Protein 3QAP (pdb70)

Solvent-accessible surface area: 9828 Å² total; per-residue (Å²): 105,81,38,22,42,74,33,2,97,95,0,1,99,18,0,77,84,0,20,124,28,1,51,178,34,10,169,103,60,38,108,53,77,29,115,37,24,106,10,3,44,22,1,0,17,56,0,3,97,9,4,42,45,2,7,121,44,86,23,72,44,110,10,71,180,27,45,5,5,15,15,12,6,84,2,29,42,90,0,11,24,52,1,0,70,4,0,0,27,6,0,49,21,68,101,203,18,36,37,58,0,53,82,39,0,46,50,24,18,93,7,15,45,41,0,0,74,36,80,28,146,112,24,70,78,57,34,27,94,5,35,94,5,20,124,22,0,28,128,45,1,68,19,42,0,21,80,25,0,58,154,94,73,97,27,32,56,54,8,0,39,107,0,41,58,33,2,28,115,24,13,35,70,32,34,127,13,18,51,74,0,7,9,4,94,63,128,41,74,53,60,66,2,0,40,75,4,11,134,7,3,41,33,4,3,18,21,0,0,85,52,6,29,92,9,29,89,104,117

Structure (mmCIF, N/CA/C/O backbone):
data_3QAP
#
_entry.id   3QAP
#
_cell.length_a   86.990
_cell.length_b   128.090
_cell.length_c   50.630
_cell.angle_alpha   90.00
_cell.angle_beta   90.00
_cell.angle_gamma   90.00
#
_symmetry.space_group_name_H-M   'C 2 2 21'
#
loop_
_entity.id
_entity.type
_entity.pdbx_description
1 polymer 'Sensory rhodopsin-2'
2 non-polymer RETINAL
3 non-polymer 'octyl beta-D-glucopyranoside'
4 non-polymer EICOSANE
5 non-polymer 2,3-DI-PHYTANYL-GLYCEROL
6 water water
#
loop_
_atom_site.group_PDB
_atom_site.id
_atom_site.type_symbol
_atom_site.label_atom_id
_atom_site.label_alt_id
_atom_site.label_comp_id
_atom_site.label_asym_id
_atom_site.label_entity_id
_atom_site.label_seq_id
_atom_site.pdbx_PDB_ins_code
_atom_site.Cartn_x
_atom_site.Cartn_y
_atom_site.Cartn_z
_atom_site.occupancy
_atom_site.B_iso_or_equiv
_atom_site.auth_seq_id
_atom_site.auth_comp_id
_atom_site.auth_asym_id
_atom_site.auth_atom_id
_atom_site.pdbx_PDB_model_num
ATOM 1 N N . MET A 1 1 ? 6.326 50.655 -6.783 0.50 32.13 1 MET A N 1
ATOM 2 C CA . MET A 1 1 ? 5.438 49.726 -6.029 0.50 31.34 1 MET A CA 1
ATOM 3 C C . MET A 1 1 ? 4.811 48.691 -6.952 0.50 30.57 1 MET A C 1
ATOM 4 O O . MET A 1 1 ? 4.478 47.589 -6.514 0.50 30.09 1 MET A O 1
ATOM 6 N N . VAL A 1 2 ? 4.649 49.046 -8.228 0.50 29.12 2 VAL A N 1
ATOM 7 C CA . VAL A 1 2 ? 4.011 48.140 -9.193 0.50 27.23 2 VAL A CA 1
ATOM 8 C C . VAL A 1 2 ? 4.828 46.869 -9.429 0.50 25.40 2 VAL A C 1
ATOM 9 O O . VAL A 1 2 ? 4.279 45.766 -9.387 0.50 25.10 2 VAL A O 1
ATOM 11 N N . GLY A 1 3 ? 6.134 47.036 -9.668 1.00 42.24 3 GLY A N 1
ATOM 12 C CA . GLY A 1 3 ? 7.060 45.918 -9.846 1.00 35.57 3 GLY A CA 1
ATOM 13 C C . GLY A 1 3 ? 7.016 44.934 -8.676 1.00 30.36 3 GLY A C 1
ATOM 14 O O . GLY A 1 3 ? 6.781 43.742 -8.879 1.00 26.30 3 GLY A O 1
ATOM 15 N N . LEU A 1 4 ? 7.235 45.425 -7.452 1.00 28.36 4 LEU A N 1
ATOM 16 C CA . LEU A 1 4 ? 7.187 44.547 -6.263 1.00 25.53 4 LEU A CA 1
ATOM 17 C C . LEU A 1 4 ? 5.841 43.808 -6.129 1.00 23.81 4 LEU A C 1
ATOM 18 O O . LEU A 1 4 ? 5.816 42.599 -5.939 1.00 21.05 4 LEU A O 1
ATOM 23 N N . THR A 1 5 ? 4.727 44.541 -6.235 1.00 24.72 5 THR A N 1
ATOM 24 C CA A THR A 1 5 ? 3.370 43.955 -6.180 0.50 24.62 5 THR A CA 1
ATOM 25 C CA B THR A 1 5 ? 3.420 43.882 -6.111 0.50 24.59 5 THR A CA 1
ATOM 26 C C . THR A 1 5 ? 3.198 42.829 -7.204 1.00 22.84 5 THR A C 1
ATOM 27 O O . THR A 1 5 ? 2.667 41.757 -6.908 1.00 21.54 5 THR A O 1
ATOM 34 N N . THR A 1 6 ? 3.644 43.104 -8.426 1.00 22.91 6 THR A N 1
ATOM 35 C CA . THR A 1 6 ? 3.541 42.132 -9.516 1.00 22.34 6 THR A CA 1
ATOM 36 C C . THR A 1 6 ? 4.334 40.865 -9.182 1.00 20.09 6 THR A C 1
ATOM 37 O O . THR A 1 6 ? 3.839 39.760 -9.369 1.00 19.94 6 THR A O 1
ATOM 41 N N . LEU A 1 7 ? 5.557 41.037 -8.679 1.00 18.38 7 LEU A N 1
ATOM 42 C CA . LEU A 1 7 ? 6.392 39.902 -8.306 1.00 17.67 7 LEU A CA 1
ATOM 43 C C . LEU A 1 7 ? 5.771 39.074 -7.196 1.00 16.63 7 LEU A C 1
ATOM 44 O O . LEU A 1 7 ? 5.778 37.840 -7.270 1.00 16.11 7 LEU A O 1
ATOM 49 N N . PHE A 1 8 ? 5.256 39.745 -6.165 1.00 16.67 8 PHE A N 1
ATOM 50 C CA . PHE A 1 8 ? 4.591 39.033 -5.075 1.00 16.91 8 PHE A CA 1
ATOM 51 C C . PHE A 1 8 ? 3.355 38.250 -5.580 1.00 17.74 8 PHE A C 1
ATOM 52 O O . PHE A 1 8 ? 3.118 37.110 -5.154 1.00 17.92 8 PHE A O 1
ATOM 60 N N . TRP A 1 9 ? 2.561 38.840 -6.482 1.00 18.50 9 TRP A N 1
ATOM 61 C CA . TRP A 1 9 ? 1.428 38.096 -7.062 1.00 19.06 9 TRP A CA 1
ATOM 62 C C . TRP A 1 9 ? 1.881 36.875 -7.864 1.00 18.63 9 TRP A C 1
ATOM 63 O O . TRP A 1 9 ? 1.231 35.806 -7.820 1.00 18.72 9 TRP A O 1
ATOM 74 N N . LEU A 1 10 ? 3.004 37.015 -8.574 1.00 18.04 10 LEU A N 1
ATOM 75 C CA . LEU A 1 10 ? 3.540 35.884 -9.342 1.00 18.09 10 LEU A CA 1
ATOM 76 C C . LEU A 1 10 ? 3.934 34.778 -8.385 1.00 17.41 10 LEU A C 1
ATOM 77 O O . LEU A 1 10 ? 3.654 33.605 -8.653 1.00 17.68 10 LEU A O 1
ATOM 82 N N . GLY A 1 11 ? 4.608 35.145 -7.279 1.00 16.20 11 GLY A N 1
ATOM 83 C CA . GLY A 1 11 ? 4.942 34.167 -6.233 1.00 14.90 11 GLY A CA 1
ATOM 84 C C . GLY A 1 11 ? 3.681 33.494 -5.683 1.00 15.23 11 GLY A C 1
ATOM 85 O O . GLY A 1 11 ? 3.635 32.266 -5.520 1.00 15.59 11 GLY A O 1
ATOM 86 N N . ALA A 1 12 ? 2.647 34.288 -5.395 1.00 14.88 12 ALA A N 1
ATOM 87 C CA . ALA A 1 12 ? 1.396 33.740 -4.851 1.00 16.00 12 ALA A CA 1
ATOM 88 C C . ALA A 1 12 ? 0.772 32.727 -5.813 1.00 17.05 12 ALA A C 1
ATOM 89 O O . ALA A 1 12 ? 0.368 31.634 -5.403 1.00 17.28 12 ALA A O 1
ATOM 91 N N . ILE A 1 13 ? 0.711 33.099 -7.092 1.00 17.79 13 ILE A N 1
ATOM 92 C CA . ILE A 1 13 ? 0.106 32.240 -8.120 1.00 18.77 13 ILE A CA 1
ATOM 93 C C . ILE A 1 13 ? 0.896 30.926 -8.236 1.00 17.75 13 ILE A C 1
ATOM 94 O O . ILE A 1 13 ? 0.308 29.840 -8.276 1.00 18.20 13 ILE A O 1
ATOM 99 N N . GLY A 1 14 ? 2.230 31.035 -8.311 1.00 17.30 14 GLY A N 1
ATOM 100 C CA . GLY A 1 14 ? 3.070 29.839 -8.446 1.00 17.16 14 GLY A CA 1
ATOM 101 C C . GLY A 1 14 ? 2.901 28.925 -7.236 1.00 17.31 14 GLY A C 1
ATOM 102 O O . GLY A 1 14 ? 2.798 27.699 -7.391 1.00 17.76 14 GLY A O 1
ATOM 103 N N . MET A 1 15 ? 2.853 29.519 -6.042 1.00 16.13 15 MET A N 1
ATOM 104 C CA . MET A 1 15 ? 2.649 28.740 -4.814 1.00 16.91 15 MET A CA 1
ATOM 105 C C . MET A 1 15 ? 1.249 28.092 -4.772 1.00 18.24 15 MET A C 1
ATOM 106 O O . MET A 1 15 ? 1.099 26.940 -4.325 1.00 18.64 15 MET A O 1
ATOM 111 N N . LEU A 1 16 ? 0.236 28.829 -5.220 1.00 18.85 16 LEU A N 1
ATOM 112 C CA A LEU A 1 16 ? -1.122 28.297 -5.296 0.50 20.31 16 LEU A CA 1
ATOM 113 C CA B LEU A 1 16 ? -1.125 28.289 -5.278 0.50 20.43 16 LEU A CA 1
ATOM 114 C C . LEU A 1 16 ? -1.208 27.126 -6.275 1.00 20.84 16 LEU A C 1
ATOM 115 O O . LEU A 1 16 ? -1.821 26.087 -5.975 1.00 21.40 16 LEU A O 1
ATOM 124 N N . VAL A 1 17 ? -0.586 27.280 -7.447 1.00 20.34 17 VAL A N 1
ATOM 125 C CA . VAL A 1 17 ? -0.541 26.173 -8.406 1.00 21.52 17 VAL A CA 1
ATOM 126 C C . VAL A 1 17 ? 0.100 24.928 -7.791 1.00 21.34 17 VAL A C 1
ATOM 127 O O . VAL A 1 17 ? -0.458 23.829 -7.914 1.00 22.35 17 VAL A O 1
ATOM 131 N N . GLY A 1 18 ? 1.248 25.091 -7.116 1.00 19.45 18 GLY A N 1
ATOM 132 C CA . GLY A 1 18 ? 1.860 23.965 -6.420 1.00 19.36 18 GLY A CA 1
ATOM 133 C C . GLY A 1 18 ? 0.914 23.349 -5.392 1.00 20.45 18 GLY A C 1
ATOM 134 O O . GLY A 1 18 ? 0.731 22.131 -5.358 1.00 20.75 18 GLY A O 1
ATOM 135 N N . THR A 1 19 ? 0.325 24.193 -4.546 1.00 20.32 19 THR A N 1
ATOM 136 C CA . THR A 1 19 ? -0.552 23.733 -3.466 1.00 21.86 19 THR A CA 1
ATOM 137 C C . THR A 1 19 ? -1.708 22.863 -3.996 1.00 23.70 19 THR A C 1
ATOM 138 O O . THR A 1 19 ? -2.022 21.814 -3.427 1.00 24.76 19 THR A O 1
ATOM 142 N N . LEU A 1 20 ? -2.332 23.311 -5.076 1.00 24.37 20 LEU A N 1
ATOM 143 C CA . LEU A 1 20 ? -3.455 22.590 -5.652 1.00 26.93 20 LEU A CA 1
ATOM 144 C C . LEU A 1 20 ? -2.987 21.263 -6.255 1.00 26.92 20 LEU A C 1
ATOM 145 O O . LEU A 1 20 ? -3.657 20.247 -6.092 1.00 28.48 20 LEU A O 1
ATOM 150 N N . ALA A 1 21 ? -1.821 21.271 -6.914 1.00 25.48 21 ALA A N 1
ATOM 151 C CA . ALA A 1 21 ? -1.282 20.059 -7.534 1.00 26.59 21 ALA A CA 1
ATOM 152 C C . ALA A 1 21 ? -0.901 19.007 -6.481 1.00 26.12 21 ALA A C 1
ATOM 153 O O . ALA A 1 21 ? -1.169 17.815 -6.658 1.00 27.23 21 ALA A O 1
ATOM 155 N N . PHE A 1 22 ? -0.294 19.456 -5.385 1.00 24.20 22 PHE A N 1
ATOM 156 C CA . PHE A 1 22 ? 0.099 18.546 -4.301 1.00 24.70 22 PHE A CA 1
ATOM 157 C C . PHE A 1 22 ? -1.111 17.981 -3.549 1.00 26.64 22 PHE A C 1
ATOM 158 O O . PHE A 1 22 ? -1.127 16.794 -3.207 1.00 27.98 22 PHE A O 1
ATOM 166 N N . ALA A 1 23 ? -2.111 18.824 -3.300 1.00 27.47 23 ALA A N 1
ATOM 167 C CA . ALA A 1 23 ? -3.350 18.385 -2.661 1.00 30.90 23 ALA A CA 1
ATOM 168 C C . ALA A 1 23 ? -4.056 17.339 -3.531 1.00 33.80 23 ALA A C 1
ATOM 169 O O . ALA A 1 23 ? -4.538 16.327 -3.027 1.00 35.46 23 ALA A O 1
ATOM 171 N N . TRP A 1 24 ? -4.095 17.591 -4.837 1.00 34.52 24 TRP A N 1
ATOM 172 C CA . TRP A 1 24 ? -4.699 16.660 -5.781 1.00 37.79 24 TRP A CA 1
ATOM 173 C C . TRP A 1 24 ? -3.910 15.356 -5.866 1.00 38.48 24 TRP A C 1
ATOM 174 O O . TRP A 1 24 ? -4.491 14.272 -5.758 1.00 40.14 24 TRP A O 1
ATOM 185 N N . ALA A 1 25 ? -2.597 15.458 -6.063 1.00 36.81 25 ALA A N 1
ATOM 186 C CA . ALA A 1 25 ? -1.747 14.275 -6.148 1.00 38.63 25 ALA A CA 1
ATOM 187 C C . ALA A 1 25 ? -1.891 13.395 -4.899 1.00 39.94 25 ALA A C 1
ATOM 188 O O . ALA A 1 25 ? -1.896 12.169 -5.005 1.00 42.48 25 ALA A O 1
ATOM 190 N N . GLY A 1 26 ? -2.048 14.031 -3.739 1.00 38.91 26 GLY A N 1
ATOM 191 C CA . GLY A 1 26 ? -2.141 13.340 -2.463 1.00 41.28 26 GLY A CA 1
ATOM 192 C C . GLY A 1 26 ? -3.484 12.720 -2.118 1.00 45.08 26 GLY A C 1
ATOM 193 O O . GLY A 1 26 ? -3.572 11.931 -1.177 1.00 45.88 26 GLY A O 1
ATOM 194 N N . ARG A 1 27 ? -4.521 13.058 -2.886 1.00 47.80 27 ARG A N 1
ATOM 195 C CA . ARG A 1 27 ? -5.887 12.613 -2.599 1.00 52.41 27 ARG A CA 1
ATOM 196 C C . ARG A 1 27 ? -6.008 11.088 -2.411 1.00 55.38 27 ARG A C 1
ATOM 197 O O . ARG A 1 27 ? -6.804 10.629 -1.589 1.00 57.70 27 ARG A O 1
ATOM 205 N N . ASP A 1 28 ? -5.200 10.321 -3.150 0.60 56.37 28 ASP A N 1
ATOM 206 C CA . ASP A 1 28 ? -5.157 8.854 -3.027 0.60 59.61 28 ASP A CA 1
ATOM 207 C C . ASP A 1 28 ? -4.901 8.394 -1.587 0.60 59.47 28 ASP A C 1
ATOM 208 O O . ASP A 1 28 ? -5.428 7.369 -1.155 0.60 62.14 28 ASP A O 1
ATOM 213 N N . ALA A 1 29 ? -4.081 9.165 -0.871 0.60 56.83 29 ALA A N 1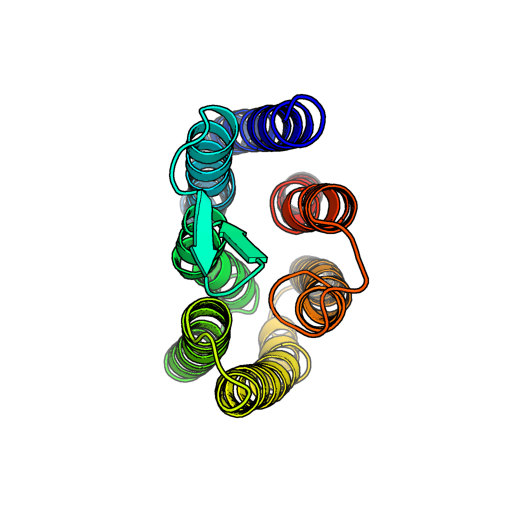
ATOM 214 C CA . ALA A 1 29 ? -3.850 9.029 0.577 0.60 56.89 29 ALA A CA 1
ATOM 215 C C . ALA A 1 29 ? -3.345 7.676 1.069 0.60 58.65 29 ALA A C 1
ATOM 216 O O . ALA A 1 29 ? -3.773 7.203 2.123 0.60 60.37 29 ALA A O 1
ATOM 218 N N . GLY A 1 30 ? -2.433 7.061 0.314 1.00 59.09 30 GLY A N 1
ATOM 219 C CA . GLY A 1 30 ? -1.731 5.856 0.772 1.00 61.10 30 GLY A CA 1
ATOM 220 C C . GLY A 1 30 ? -1.113 6.088 2.144 1.00 60.09 30 GLY A C 1
ATOM 221 O O . GLY A 1 30 ? -0.400 7.076 2.350 1.00 57.76 30 GLY A O 1
ATOM 222 N N . SER A 1 31 ? -1.391 5.176 3.077 1.00 62.19 31 SER A N 1
ATOM 223 C CA . SER A 1 31 ? -1.063 5.345 4.504 1.00 61.92 31 SER A CA 1
ATOM 224 C C . SER A 1 31 ? 0.380 5.775 4.819 1.00 59.94 31 SER A C 1
ATOM 225 O O . SER A 1 31 ? 0.601 6.632 5.689 1.00 59.22 31 SER A O 1
ATOM 228 N N . GLY A 1 32 ? 1.353 5.196 4.117 1.00 59.44 32 GLY A N 1
ATOM 229 C CA . GLY A 1 32 ? 2.758 5.574 4.303 1.00 57.15 32 GLY A CA 1
ATOM 230 C C . GLY A 1 32 ? 3.146 6.849 3.571 1.00 53.44 32 GLY A C 1
ATOM 231 O O . GLY A 1 32 ? 4.075 7.551 3.987 1.00 52.76 32 GLY A O 1
ATOM 232 N N . GLU A 1 33 ? 2.431 7.150 2.489 1.00 51.05 33 GLU A N 1
ATOM 233 C CA . GLU A 1 33 ? 2.772 8.260 1.604 1.00 47.73 33 GLU A CA 1
ATOM 234 C C . GLU A 1 33 ? 2.099 9.603 1.945 1.00 44.22 33 GLU A C 1
ATOM 235 O O . GLU A 1 33 ? 2.626 10.656 1.580 1.00 41.79 33 GLU A O 1
ATOM 241 N N . ARG A 1 34 ? 0.951 9.555 2.631 1.00 43.30 34 ARG A N 1
ATOM 242 C CA . ARG A 1 34 ? 0.109 10.742 2.878 1.00 40.80 34 ARG A CA 1
ATOM 243 C C . ARG A 1 34 ? 0.857 11.903 3.536 1.00 38.28 34 ARG A C 1
ATOM 244 O O . ARG A 1 34 ? 0.725 13.058 3.123 1.00 36.27 34 ARG A O 1
ATOM 246 N N . ARG A 1 35 ? 1.638 11.565 4.551 1.00 37.90 35 ARG A N 1
ATOM 247 C CA . ARG A 1 35 ? 2.469 12.499 5.289 1.00 36.71 35 ARG A CA 1
ATOM 248 C C . ARG A 1 35 ? 3.281 13.423 4.366 1.00 33.65 35 ARG A C 1
ATOM 249 O O . ARG A 1 35 ? 3.373 14.630 4.595 1.00 32.05 35 ARG A O 1
ATOM 257 N N . TYR A 1 36 ? 3.860 12.844 3.317 1.00 32.06 36 TYR A N 1
ATOM 258 C CA . TYR A 1 36 ? 4.683 13.605 2.391 1.00 29.39 36 TYR A CA 1
ATOM 259 C C . TYR A 1 36 ? 3.853 14.639 1.628 1.00 28.50 36 TYR A C 1
ATOM 260 O O . TYR A 1 36 ? 4.291 15.769 1.426 1.00 25.71 36 TYR A O 1
ATOM 269 N N . TYR A 1 37 ? 2.658 14.242 1.187 1.00 29.30 37 TYR A N 1
ATOM 270 C CA . TYR A 1 37 ? 1.798 15.162 0.443 1.00 29.30 37 TYR A CA 1
ATOM 271 C C . TYR A 1 37 ? 1.254 16.293 1.314 1.00 28.00 37 TYR A C 1
ATOM 272 O O . TYR A 1 37 ? 1.227 17.442 0.896 1.00 27.04 37 TYR A O 1
ATOM 281 N N . VAL A 1 38 ? 0.830 15.965 2.530 1.00 28.93 38 VAL A N 1
ATOM 282 C CA . VAL A 1 38 ? 0.345 16.974 3.474 1.00 28.33 38 VAL A CA 1
ATOM 283 C C . VAL A 1 38 ? 1.445 18.005 3.763 1.00 25.56 38 VAL A C 1
ATOM 284 O O . VAL A 1 38 ? 1.192 19.214 3.790 1.00 24.17 38 VAL A O 1
ATOM 288 N N . THR A 1 39 ? 2.662 17.511 3.976 1.00 24.14 39 THR A N 1
ATOM 289 C CA . THR A 1 39 ? 3.815 18.360 4.211 1.00 22.32 39 THR A CA 1
ATOM 290 C C . THR A 1 39 ? 4.041 19.317 3.017 1.00 21.16 39 THR A C 1
ATOM 291 O O . THR A 1 39 ? 4.252 20.511 3.213 1.00 20.28 39 THR A O 1
ATOM 295 N N . LEU A 1 40 ? 3.959 18.800 1.793 1.00 21.49 40 LEU A N 1
ATOM 296 C CA . LEU A 1 40 ? 4.120 19.648 0.588 1.00 20.85 40 LEU A CA 1
ATOM 297 C C . LEU A 1 40 ? 3.003 20.706 0.469 1.00 21.26 40 LEU A C 1
ATOM 298 O O . LEU A 1 40 ? 3.250 21.874 0.104 1.00 20.76 40 LEU A O 1
ATOM 303 N N . VAL A 1 41 ? 1.775 20.296 0.768 1.00 21.70 41 VAL A N 1
ATOM 304 C CA . VAL A 1 41 ? 0.649 21.222 0.817 1.00 21.78 41 VAL A CA 1
ATOM 305 C C . VAL A 1 41 ? 0.912 22.337 1.832 1.00 21.19 41 VAL A C 1
ATOM 306 O O . VAL A 1 41 ? 0.647 23.511 1.550 1.00 20.87 41 VAL A O 1
ATOM 310 N N . GLY A 1 42 ? 1.446 21.978 3.003 1.00 20.35 42 GLY A N 1
ATOM 311 C CA . GLY A 1 42 ? 1.762 22.972 4.027 1.00 21.22 42 GLY A CA 1
ATOM 312 C C . GLY A 1 42 ? 2.852 23.926 3.571 1.00 19.87 42 GLY A C 1
ATOM 313 O O . GLY A 1 42 ? 2.747 25.139 3.765 1.00 20.51 42 GLY A O 1
ATOM 314 N N . ILE A 1 43 ? 3.894 23.381 2.943 1.00 18.99 43 ILE A N 1
ATOM 315 C CA . ILE A 1 43 ? 5.031 24.173 2.477 1.00 17.65 43 ILE A CA 1
ATOM 316 C C . ILE A 1 43 ? 4.569 25.255 1.469 1.00 18.17 43 ILE A C 1
ATOM 317 O O . ILE A 1 43 ? 4.779 26.467 1.683 1.00 17.47 43 ILE A O 1
ATOM 322 N N . SER A 1 44 ? 3.928 24.827 0.385 1.00 18.35 44 SER A N 1
ATOM 323 C CA . SER A 1 44 ? 3.484 25.779 -0.642 1.00 19.63 44 SER A CA 1
ATOM 324 C C . SER A 1 44 ? 2.251 26.615 -0.214 1.00 19.45 44 SER A C 1
ATOM 325 O O . SER A 1 44 ? 2.104 27.767 -0.614 1.00 19.31 44 SER A O 1
ATOM 328 N N . GLY A 1 45 ? 1.384 26.039 0.613 1.00 20.20 45 GLY A N 1
ATOM 329 C CA . GLY A 1 45 ? 0.185 26.741 1.098 1.00 20.69 45 GLY A CA 1
ATOM 330 C C . GLY A 1 45 ? 0.538 27.930 1.998 1.00 19.91 45 GLY A C 1
ATOM 331 O O . GLY A 1 45 ? -0.011 29.022 1.837 1.00 20.33 45 GLY A O 1
ATOM 332 N N . ILE A 1 46 ? 1.440 27.720 2.956 1.00 18.45 46 ILE A N 1
ATOM 333 C CA . ILE A 1 46 ? 1.884 28.811 3.820 1.00 17.69 46 ILE A CA 1
ATOM 334 C C . ILE A 1 46 ? 2.570 29.893 2.999 1.00 16.83 46 ILE A C 1
ATOM 335 O O . ILE A 1 46 ? 2.297 31.082 3.178 1.00 17.37 46 ILE A O 1
ATOM 340 N N . ALA A 1 47 ? 3.465 29.477 2.110 1.00 14.52 47 ALA A N 1
ATOM 341 C CA . ALA A 1 47 ? 4.134 30.419 1.211 1.00 15.30 47 ALA A CA 1
ATOM 342 C C . ALA A 1 47 ? 3.132 31.210 0.385 1.00 16.58 47 ALA A C 1
ATOM 343 O O . ALA A 1 47 ? 3.276 32.471 0.234 1.00 19.49 47 ALA A O 1
ATOM 345 N N . ALA A 1 48 ? 2.106 30.531 -0.133 1.00 16.23 48 ALA A N 1
ATOM 346 C CA . ALA A 1 48 ? 1.060 31.242 -0.912 1.00 17.95 48 ALA A CA 1
ATOM 347 C C . ALA A 1 48 ? 0.419 32.399 -0.119 1.00 19.64 48 ALA A C 1
ATOM 348 O O . ALA A 1 48 ? 0.212 33.498 -0.663 1.00 18.52 48 ALA A O 1
ATOM 350 N N . VAL A 1 49 ? 0.069 32.104 1.145 1.00 18.35 49 VAL A N 1
ATOM 351 C CA . VAL A 1 49 ? -0.549 33.079 2.024 1.00 19.93 49 VAL A CA 1
ATOM 352 C C . VAL A 1 49 ? 0.397 34.237 2.226 1.00 18.91 49 VAL A C 1
ATOM 353 O O . VAL A 1 49 ? 0.004 35.384 2.049 1.00 19.19 49 VAL A O 1
ATOM 357 N N . ALA A 1 50 ? 1.664 33.933 2.545 1.00 17.93 50 ALA A N 1
ATOM 358 C CA . ALA A 1 50 ? 2.659 34.975 2.743 1.00 18.19 50 ALA A CA 1
ATOM 359 C C . ALA A 1 50 ? 2.800 35.898 1.533 1.00 17.98 50 ALA A C 1
ATOM 360 O O . ALA A 1 50 ? 2.876 37.121 1.700 1.00 18.54 50 ALA A O 1
ATOM 362 N N . TYR A 1 51 ? 2.899 35.309 0.338 1.00 16.56 51 TYR A N 1
ATOM 363 C CA . TYR A 1 51 ? 2.977 36.082 -0.887 1.00 16.94 51 TYR A CA 1
ATOM 364 C C . TYR A 1 51 ? 1.719 36.938 -1.149 1.00 18.29 51 TYR A C 1
ATOM 365 O O . TYR A 1 51 ? 1.837 38.083 -1.603 1.00 19.27 51 TYR A O 1
ATOM 374 N N . VAL A 1 52 ? 0.539 36.397 -0.873 1.00 18.64 52 VAL A N 1
ATOM 375 C CA . VAL A 1 52 ? -0.712 37.196 -1.007 1.00 20.83 52 VAL A CA 1
ATOM 376 C C . VAL A 1 52 ? -0.669 38.424 -0.081 1.00 21.57 52 VAL A C 1
ATOM 377 O O . VAL A 1 52 ? -0.918 39.564 -0.508 1.00 23.14 52 VAL A O 1
ATOM 381 N N . VAL A 1 53 ? -0.299 38.189 1.178 1.00 21.78 53 VAL A N 1
ATOM 382 C CA . VAL A 1 53 ? -0.195 39.252 2.188 1.00 22.76 53 VAL A CA 1
ATOM 383 C C . VAL A 1 53 ? 0.766 40.350 1.714 1.00 22.17 53 VAL A C 1
ATOM 384 O O . VAL A 1 53 ? 0.446 41.542 1.789 1.00 23.35 53 VAL A O 1
ATOM 388 N N . MET A 1 54 ? 1.927 39.945 1.192 1.00 20.10 54 MET A N 1
ATOM 389 C CA . MET A 1 54 ? 2.900 40.918 0.674 1.00 19.26 54 MET A CA 1
ATOM 390 C C . MET A 1 54 ? 2.423 41.650 -0.576 1.00 19.43 54 MET A C 1
ATOM 391 O O . MET A 1 54 ? 2.632 42.873 -0.699 1.00 20.39 54 MET A O 1
ATOM 396 N N . ALA A 1 55 ? 1.799 40.906 -1.493 1.00 17.94 55 ALA A N 1
ATOM 397 C CA . ALA A 1 55 ? 1.216 41.486 -2.697 1.00 19.01 55 ALA A CA 1
ATOM 398 C C . ALA A 1 55 ? 0.183 42.557 -2.341 1.00 20.56 55 ALA A C 1
ATOM 399 O O . ALA A 1 55 ? 0.049 43.553 -3.065 1.00 22.04 55 ALA A O 1
ATOM 401 N N . LEU A 1 56 ? -0.552 42.343 -1.251 1.00 34.28 56 LEU A N 1
ATOM 402 C CA . LEU A 1 56 ? -1.558 43.299 -0.792 1.00 35.88 56 LEU A CA 1
ATOM 403 C C . LEU A 1 56 ? -0.936 44.465 -0.027 1.00 35.68 56 LEU A C 1
ATOM 404 O O . LEU A 1 56 ? -1.643 45.348 0.462 1.00 38.03 56 LEU A O 1
ATOM 409 N N . GLY A 1 57 ? 0.392 44.457 0.078 1.00 32.46 57 GLY A N 1
ATOM 410 C CA . GLY A 1 57 ? 1.128 45.550 0.676 1.00 31.94 57 GLY A CA 1
ATOM 411 C C . GLY A 1 57 ? 1.204 45.492 2.192 1.00 31.93 57 GLY A C 1
ATOM 412 O O . GLY A 1 57 ? 1.431 46.514 2.832 1.00 33.44 57 GLY A O 1
ATOM 413 N N . VAL A 1 58 ? 1.023 44.304 2.765 1.00 31.06 58 VAL A N 1
ATOM 414 C CA . VAL A 1 58 ? 1.059 44.133 4.218 1.00 32.17 58 VAL A CA 1
ATOM 415 C C . VAL A 1 58 ? 2.427 43.623 4.642 1.00 30.49 58 VAL A C 1
ATOM 416 O O . VAL A 1 58 ? 3.007 42.750 3.979 1.00 28.91 58 VAL A O 1
ATOM 420 N N . GLY A 1 59 ? 2.938 44.160 5.745 1.00 30.70 59 GLY A N 1
ATOM 421 C CA . GLY A 1 59 ? 4.154 43.630 6.352 1.00 29.86 59 GLY A CA 1
ATOM 422 C C . GLY A 1 59 ? 5.420 44.133 5.694 1.00 28.48 59 GLY A C 1
ATOM 423 O O . GLY A 1 59 ? 6.479 43.514 5.826 1.00 27.81 59 GLY A O 1
ATOM 424 N N . TRP A 1 60 ? 5.319 45.251 4.978 1.00 28.96 60 TRP A N 1
ATOM 425 C CA . TRP A 1 60 ? 6.503 45.942 4.474 1.00 29.17 60 TRP A CA 1
ATOM 426 C C . TRP A 1 60 ? 6.988 46.841 5.624 1.00 30.47 60 TRP A C 1
ATOM 427 O O . TRP A 1 60 ? 6.438 47.915 5.845 1.00 32.75 60 TRP A O 1
ATOM 438 N N . VAL A 1 61 ? 7.989 46.395 6.375 1.00 31.04 61 VAL A N 1
ATOM 439 C CA . VAL A 1 61 ? 8.383 47.108 7.597 1.00 32.25 61 VAL A CA 1
ATOM 440 C C . VAL A 1 61 ? 9.609 47.986 7.346 1.00 32.29 61 VAL A C 1
ATOM 441 O O . VAL A 1 61 ? 10.636 47.486 6.882 1.00 31.61 61 VAL A O 1
ATOM 445 N N . PRO A 1 62 ? 9.505 49.302 7.638 1.00 33.89 62 PRO A N 1
ATOM 446 C CA . PRO A 1 62 ? 10.693 50.121 7.419 1.00 34.08 62 PRO A CA 1
ATOM 447 C C . PRO A 1 62 ? 11.683 49.900 8.556 1.00 33.88 62 PRO A C 1
ATOM 448 O O . PRO A 1 62 ? 11.303 49.965 9.724 1.00 35.44 62 PRO A O 1
ATOM 452 N N . VAL A 1 63 ? 12.927 49.595 8.207 1.00 33.24 63 VAL A N 1
ATOM 453 C CA . VAL A 1 63 ? 13.994 49.463 9.184 1.00 33.34 63 VAL A CA 1
ATOM 454 C C . VAL A 1 63 ? 15.156 50.336 8.721 1.00 34.52 63 VAL A C 1
ATOM 455 O O . VAL A 1 63 ? 15.761 50.072 7.674 1.00 34.70 63 VAL A O 1
ATOM 459 N N . ALA A 1 64 ? 15.464 51.370 9.499 1.00 35.36 64 ALA A N 1
ATOM 460 C CA . ALA A 1 64 ? 16.463 52.373 9.107 1.00 37.28 64 ALA A CA 1
ATOM 461 C C . ALA A 1 64 ? 16.106 52.880 7.708 1.00 38.07 64 ALA A C 1
ATOM 462 O O . ALA A 1 64 ? 15.009 53.395 7.518 1.00 38.63 64 ALA A O 1
ATOM 464 N N . GLU A 1 65 ? 16.985 52.689 6.726 1.00 38.96 65 GLU A N 1
ATOM 465 C CA . GLU A 1 65 ? 16.707 53.153 5.357 1.00 40.46 65 GLU A CA 1
ATOM 466 C C . GLU A 1 65 ? 16.287 52.049 4.377 1.00 39.27 65 GLU A C 1
ATOM 467 O O . GLU A 1 65 ? 16.296 52.253 3.163 1.00 40.87 65 GLU A O 1
ATOM 473 N N . ARG A 1 66 ? 15.903 50.890 4.896 1.00 36.86 66 ARG A N 1
ATOM 474 C CA . ARG A 1 66 ? 15.460 49.784 4.045 1.00 36.22 66 ARG A CA 1
ATOM 475 C C . ARG A 1 66 ? 14.046 49.302 4.409 1.00 34.88 66 ARG A C 1
ATOM 476 O O . ARG A 1 66 ? 13.454 49.759 5.397 1.00 35.04 66 ARG A O 1
ATOM 484 N N . THR A 1 67 ? 13.499 48.401 3.589 1.00 36.81 67 THR A N 1
ATOM 485 C CA . THR A 1 67 ? 12.195 47.809 3.840 1.00 34.23 67 THR A CA 1
ATOM 486 C C . THR A 1 67 ? 12.399 46.338 4.139 1.00 31.24 67 THR A C 1
ATOM 487 O O . THR A 1 67 ? 13.099 45.659 3.410 1.00 30.19 67 THR A O 1
ATOM 491 N N . VAL A 1 68 ? 11.766 45.855 5.203 1.00 30.28 68 VAL A N 1
ATOM 492 C CA . VAL A 1 68 ? 11.860 44.447 5.569 1.00 28.09 68 VAL A CA 1
ATOM 493 C C . VAL A 1 68 ? 10.553 43.802 5.259 1.00 25.93 68 VAL A C 1
ATOM 494 O O . VAL A 1 68 ? 9.510 44.287 5.691 1.00 27.91 68 VAL A O 1
ATOM 498 N N . PHE A 1 69 ? 10.593 42.685 4.546 1.00 23.53 69 PHE A N 1
ATOM 499 C CA . PHE A 1 69 ? 9.355 41.968 4.277 1.00 22.39 69 PHE A CA 1
ATOM 500 C C . PHE A 1 69 ? 9.149 40.911 5.351 1.00 21.49 69 PHE A C 1
ATOM 501 O O . PHE A 1 69 ? 9.633 39.790 5.242 1.00 20.45 69 PHE A O 1
ATOM 509 N N . ALA A 1 70 ? 8.441 41.314 6.406 1.00 22.20 70 ALA A N 1
ATOM 510 C CA . ALA A 1 70 ? 8.170 40.439 7.555 1.00 21.87 70 ALA A CA 1
ATOM 511 C C . ALA A 1 70 ? 7.536 39.080 7.150 1.00 20.44 70 ALA A C 1
ATOM 512 O O . ALA A 1 70 ? 7.977 38.045 7.643 1.00 19.90 70 ALA A O 1
ATOM 514 N N . PRO A 1 71 ? 6.538 39.074 6.225 1.00 20.00 71 PRO A N 1
ATOM 515 C CA . PRO A 1 71 ? 5.914 37.778 5.905 1.00 19.34 71 PRO A CA 1
ATOM 516 C C . PRO A 1 71 ? 6.853 36.783 5.251 1.00 18.63 71 PRO A C 1
ATOM 517 O O . PRO A 1 71 ? 6.672 35.584 5.436 1.00 19.97 71 PRO A O 1
ATOM 521 N N . ARG A 1 72 ? 7.854 37.271 4.520 1.00 18.04 72 ARG A N 1
ATOM 522 C CA . ARG A 1 72 ? 8.892 36.405 3.964 1.00 18.69 72 ARG A CA 1
ATOM 523 C C . ARG A 1 72 ? 9.580 35.595 5.082 1.00 18.19 72 ARG A C 1
ATOM 524 O O . ARG A 1 72 ? 9.689 34.375 4.988 1.00 16.98 72 ARG A O 1
ATOM 532 N N . TYR A 1 73 ? 10.027 36.277 6.134 1.00 18.83 73 TYR A N 1
ATOM 533 C CA . TYR A 1 73 ? 10.757 35.612 7.217 1.00 19.29 73 TYR A CA 1
ATOM 534 C C . TYR A 1 73 ? 9.848 34.702 8.031 1.00 20.69 73 TYR A C 1
ATOM 535 O O . TYR A 1 73 ? 10.257 33.616 8.430 1.00 21.23 73 TYR A O 1
ATOM 544 N N . ILE A 1 74 ? 8.613 35.141 8.267 1.00 17.38 74 ILE A N 1
ATOM 545 C CA . ILE A 1 74 ? 7.628 34.301 8.972 1.00 19.02 74 ILE A CA 1
ATOM 546 C C . ILE A 1 74 ? 7.332 33.025 8.167 1.00 19.46 74 ILE A C 1
ATOM 547 O O . ILE A 1 74 ? 7.296 31.901 8.734 1.00 19.79 74 ILE A O 1
ATOM 552 N N . ASP A 1 75 ? 7.124 33.206 6.855 1.00 17.92 75 ASP A N 1
ATOM 553 C CA . ASP A 1 75 ? 7.024 32.090 5.898 1.00 18.16 75 ASP A CA 1
ATOM 554 C C . ASP A 1 75 ? 8.206 31.137 6.109 1.00 16.11 75 ASP A C 1
ATOM 555 O O . ASP A 1 75 ? 7.989 29.962 6.393 1.00 16.98 75 ASP A O 1
ATOM 560 N N . TRP A 1 76 ? 9.446 31.639 6.025 1.00 14.73 76 TRP A N 1
ATOM 561 C CA . TRP A 1 76 ? 10.595 30.736 6.094 1.00 14.42 76 TRP A CA 1
ATOM 562 C C . TRP A 1 76 ? 10.654 29.996 7.431 1.00 15.12 76 TRP A C 1
ATOM 563 O O . TRP A 1 76 ? 10.935 28.790 7.471 1.00 13.76 76 TRP A O 1
ATOM 574 N N . ILE A 1 77 ? 10.357 30.709 8.515 1.00 14.65 77 ILE A N 1
ATOM 575 C CA . ILE A 1 77 ? 10.397 30.086 9.839 1.00 16.12 77 ILE A CA 1
ATOM 576 C C . ILE A 1 77 ? 9.489 28.861 9.913 1.00 16.99 77 ILE A C 1
ATOM 577 O O . ILE A 1 77 ? 9.824 2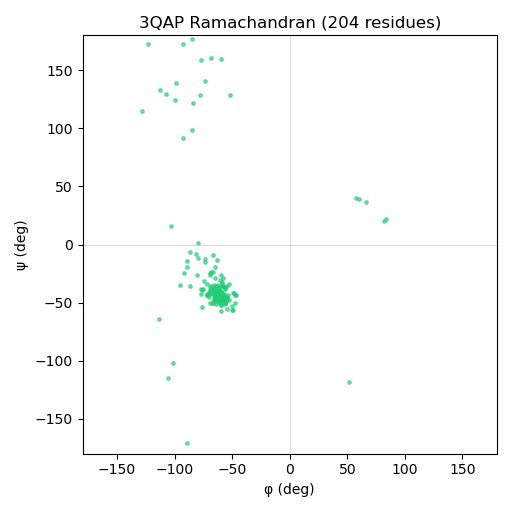7.860 10.558 1.00 17.18 77 ILE A O 1
ATOM 582 N N . LEU A 1 78 ? 8.345 28.957 9.244 1.00 17.24 78 LEU A N 1
ATOM 583 C CA . LEU A 1 78 ? 7.336 27.900 9.223 1.00 18.75 78 LEU A CA 1
ATOM 584 C C . LEU A 1 78 ? 7.548 26.835 8.144 1.00 18.14 78 LEU A C 1
ATOM 585 O O . LEU A 1 78 ? 7.225 25.657 8.350 1.00 18.62 78 LEU A O 1
ATOM 590 N N . THR A 1 79 ? 8.044 27.240 6.979 1.00 16.30 79 THR A N 1
ATOM 591 C CA . THR A 1 79 ? 8.075 26.299 5.852 1.00 16.02 79 THR A CA 1
ATOM 592 C C . THR A 1 79 ? 9.400 25.564 5.698 1.00 15.52 79 THR A C 1
ATOM 593 O O . THR A 1 79 ? 9.411 24.404 5.283 1.00 15.88 79 THR A O 1
ATOM 597 N N . THR A 1 80 ? 10.513 26.229 6.001 1.00 14.24 80 THR A N 1
ATOM 598 C CA . THR A 1 80 ? 11.801 25.536 5.928 1.00 14.52 80 THR A CA 1
ATOM 599 C C . THR A 1 80 ? 11.919 24.331 6.892 1.00 14.61 80 THR A C 1
ATOM 600 O O . THR A 1 80 ? 12.484 23.306 6.497 1.00 14.44 80 THR A O 1
ATOM 604 N N . PRO A 1 81 ? 1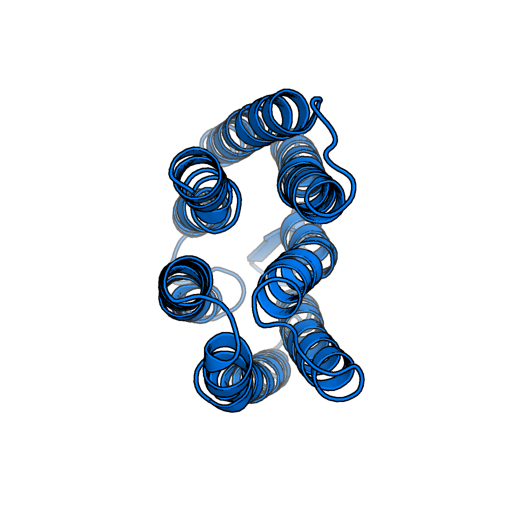1.367 24.416 8.123 1.00 15.11 81 PRO A N 1
ATOM 605 C CA . PRO A 1 81 ? 11.481 23.163 8.891 1.00 16.19 81 PRO A CA 1
ATOM 606 C C . PRO A 1 81 ? 10.609 22.042 8.316 1.00 16.05 81 PRO A C 1
ATOM 607 O O . PRO A 1 81 ? 10.900 20.871 8.547 1.00 16.86 81 PRO A O 1
ATOM 611 N N . LEU A 1 82 ? 9.542 22.400 7.597 1.00 15.60 82 LEU A N 1
ATOM 612 C CA . LEU A 1 82 ? 8.743 21.401 6.892 1.00 16.75 82 LEU A CA 1
ATOM 613 C C . LEU A 1 82 ? 9.498 20.719 5.740 1.00 16.39 82 LEU A C 1
ATOM 614 O O . LEU A 1 82 ? 9.305 19.516 5.486 1.00 17.00 82 LEU A O 1
ATOM 619 N N . ILE A 1 83 ? 10.325 21.488 5.032 1.00 15.63 83 ILE A N 1
ATOM 620 C CA . ILE A 1 83 ? 11.207 20.929 4.007 1.00 15.26 83 ILE A CA 1
ATOM 621 C C . ILE A 1 83 ? 12.233 20.004 4.648 1.00 16.22 83 ILE A C 1
ATOM 622 O O . ILE A 1 83 ? 12.484 18.910 4.154 1.00 15.78 83 ILE A O 1
ATOM 627 N N . VAL A 1 84 ? 12.827 20.450 5.758 1.00 16.34 84 VAL A N 1
ATOM 628 C CA . VAL A 1 84 ? 13.791 19.615 6.473 1.00 16.95 84 VAL A CA 1
ATOM 629 C C . VAL A 1 84 ? 13.099 18.324 6.951 1.00 17.74 84 VAL A C 1
ATOM 630 O O . VAL A 1 84 ? 13.674 17.229 6.850 1.00 17.74 84 VAL A O 1
ATOM 634 N N . TYR A 1 85 ? 11.857 18.460 7.430 1.00 17.90 85 TYR A N 1
ATOM 635 C CA . TYR A 1 85 ? 11.069 17.314 7.886 1.00 19.47 85 TYR A CA 1
ATOM 636 C C . TYR A 1 85 ? 10.840 16.314 6.738 1.00 19.56 85 TYR A C 1
ATOM 637 O O . TYR A 1 85 ? 10.982 15.089 6.916 1.00 19.97 85 TYR A O 1
ATOM 646 N N . PHE A 1 86 ? 10.470 16.839 5.570 1.00 18.24 86 PHE A N 1
ATOM 647 C CA . PHE A 1 86 ? 10.249 16.011 4.377 1.00 19.28 86 PHE A CA 1
ATOM 648 C C . PHE A 1 86 ? 11.531 15.227 4.034 1.00 19.56 86 PHE A C 1
ATOM 649 O O . PHE A 1 86 ? 11.486 14.018 3.787 1.00 21.09 86 PHE A O 1
ATOM 657 N N . LEU A 1 87 ? 12.663 15.926 4.012 1.00 19.14 87 LEU A N 1
ATOM 658 C CA . LEU A 1 87 ? 13.970 15.291 3.772 1.00 19.31 87 LEU A CA 1
ATOM 659 C C . LEU A 1 87 ? 14.350 14.269 4.849 1.00 20.45 87 LEU A C 1
ATOM 660 O O . LEU A 1 87 ? 14.892 13.198 4.537 1.00 20.43 87 LEU A O 1
ATOM 665 N N . GLY A 1 88 ? 14.091 14.603 6.116 1.00 20.71 88 GLY A N 1
ATOM 666 C CA . GLY A 1 88 ? 14.346 13.654 7.225 1.00 21.94 88 GLY A CA 1
ATOM 667 C C . GLY A 1 88 ? 13.472 12.405 7.140 1.00 23.70 88 GLY A C 1
ATOM 668 O O . GLY A 1 88 ? 13.899 11.280 7.510 1.00 24.82 88 GLY A O 1
ATOM 669 N N . LEU A 1 89 ? 12.235 12.582 6.687 1.00 23.80 89 LEU A N 1
ATOM 670 C CA . LEU A 1 89 ? 11.334 11.440 6.506 1.00 25.43 89 LEU A CA 1
ATOM 671 C C . LEU A 1 89 ? 11.914 10.535 5.439 1.00 25.92 89 LEU A C 1
ATOM 672 O O . LEU A 1 89 ? 12.037 9.318 5.632 1.00 27.03 89 LEU A O 1
ATOM 677 N N . LEU A 1 90 ? 12.249 11.146 4.304 1.00 24.91 90 LEU A N 1
ATOM 678 C CA A LEU A 1 90 ? 12.836 10.435 3.178 0.50 25.21 90 LEU A CA 1
ATOM 679 C CA B LEU A 1 90 ? 12.848 10.431 3.178 0.50 25.19 90 LEU A CA 1
ATOM 680 C C . LEU A 1 90 ? 14.103 9.688 3.611 1.00 26.13 90 LEU A C 1
ATOM 681 O O . LEU A 1 90 ? 14.301 8.515 3.249 1.00 26.85 90 LEU A O 1
ATOM 690 N N . ALA A 1 91 ? 14.947 10.365 4.394 1.00 25.12 91 ALA A N 1
ATOM 691 C CA . ALA A 1 91 ? 16.198 9.761 4.856 1.00 26.19 91 ALA A CA 1
ATOM 692 C C . ALA A 1 91 ? 16.001 8.704 5.949 1.00 27.14 91 ALA A C 1
ATOM 693 O O . ALA A 1 91 ? 16.932 7.954 6.255 1.00 28.33 91 ALA A O 1
ATOM 695 N N . GLY A 1 92 ? 14.797 8.638 6.522 1.00 27.08 92 GLY A N 1
ATOM 696 C CA . GLY A 1 92 ? 14.508 7.699 7.617 1.00 29.46 92 GLY A CA 1
ATOM 697 C C . GLY A 1 92 ? 15.315 8.070 8.862 1.00 31.39 92 GLY A C 1
ATOM 698 O O . GLY A 1 92 ? 15.741 7.202 9.631 1.00 32.42 92 GLY A O 1
ATOM 699 N N . LEU A 1 93 ? 15.481 9.371 9.072 1.00 32.29 93 LEU A N 1
ATOM 700 C CA A LEU A 1 93 ? 16.337 9.872 10.139 0.50 32.75 93 LEU A CA 1
ATOM 701 C CA B LEU A 1 93 ? 16.280 9.936 10.168 0.50 32.92 93 LEU A CA 1
ATOM 702 C C . LEU A 1 93 ? 15.839 9.496 11.547 1.00 35.59 93 LEU A C 1
ATOM 703 O O . LEU A 1 93 ? 14.626 9.338 11.785 1.00 37.58 93 LEU A O 1
ATOM 712 N N . ASP A 1 94 ? 16.803 9.316 12.464 1.00 36.98 94 ASP A N 1
ATOM 713 C CA . ASP A 1 94 ? 16.490 9.001 13.858 1.00 40.93 94 ASP A CA 1
ATOM 714 C C . ASP A 1 94 ? 16.029 10.262 14.578 1.00 39.88 94 ASP A C 1
ATOM 715 O O . ASP A 1 94 ? 16.334 11.378 14.145 1.00 37.87 94 ASP A O 1
ATOM 717 N N . SER A 1 95 ? 15.310 10.062 15.678 1.00 42.22 95 SER A N 1
ATOM 718 C CA . SER A 1 95 ? 14.584 11.115 16.383 1.00 41.81 95 SER A CA 1
ATOM 719 C C . SER A 1 95 ? 15.494 12.225 16.941 1.00 39.48 95 SER A C 1
ATOM 720 O O . SER A 1 95 ? 15.137 13.423 16.891 1.00 37.76 95 SER A O 1
ATOM 723 N N A ARG A 1 96 ? 16.653 11.827 17.466 0.50 39.97 96 ARG A N 1
ATOM 724 N N B ARG A 1 96 ? 16.659 11.821 17.452 0.50 39.95 96 ARG A N 1
ATOM 725 C CA A ARG A 1 96 ? 17.645 12.783 17.962 0.50 37.99 96 ARG A CA 1
ATOM 726 C CA B ARG A 1 96 ? 17.675 12.749 17.961 0.50 38.08 96 ARG A CA 1
ATOM 727 C C A ARG A 1 96 ? 18.160 13.668 16.827 0.50 34.31 96 ARG A C 1
ATOM 728 C C B ARG A 1 96 ? 18.164 13.656 16.834 0.50 34.34 96 ARG A C 1
ATOM 729 O O A ARG A 1 96 ? 18.217 14.886 16.962 0.50 31.94 96 ARG A O 1
ATOM 730 O O B ARG A 1 96 ? 18.206 14.874 16.978 0.50 31.98 96 ARG A O 1
ATOM 745 N N . GLU A 1 97 ? 18.516 13.041 15.706 1.00 33.62 97 GLU A N 1
ATOM 746 C CA . GLU A 1 97 ? 19.079 13.755 14.569 1.00 31.76 97 GLU A CA 1
ATOM 747 C C . GLU A 1 97 ? 18.064 14.700 13.925 1.00 30.18 97 GLU A C 1
ATOM 748 O O . GLU A 1 97 ? 18.432 15.803 13.488 1.00 30.28 97 GLU A O 1
ATOM 750 N N . PHE A 1 98 ? 16.798 14.277 13.862 1.00 29.95 98 PHE A N 1
ATOM 751 C CA . PHE A 1 98 ? 15.696 15.158 13.420 1.00 29.56 98 PHE A CA 1
ATOM 752 C C . PHE A 1 98 ? 15.655 16.405 14.297 1.00 28.49 98 PHE A C 1
ATOM 753 O O . PHE A 1 98 ? 15.517 17.533 13.805 1.00 28.05 98 PHE A O 1
ATOM 761 N N . GLY A 1 99 ? 15.720 16.193 15.609 1.00 25.45 99 GLY A N 1
ATOM 762 C CA . GLY A 1 99 ? 15.690 17.299 16.566 1.00 23.92 99 GLY A CA 1
ATOM 763 C C . GLY A 1 99 ? 16.839 18.240 16.286 1.00 21.97 99 GLY A C 1
ATOM 764 O O . GLY A 1 99 ? 16.666 19.461 16.322 1.00 21.92 99 GLY A O 1
ATOM 765 N N . ILE A 1 100 ? 18.020 17.690 16.013 1.00 20.81 100 ILE A N 1
ATOM 766 C CA . ILE A 1 100 ? 19.188 18.538 15.790 1.00 20.45 100 ILE A CA 1
ATOM 767 C C . ILE A 1 100 ? 19.000 19.390 14.531 1.00 19.18 100 ILE A C 1
ATOM 768 O O . ILE A 1 100 ? 19.264 20.579 14.549 1.00 17.26 100 ILE A O 1
ATOM 773 N N . VAL A 1 101 ? 18.568 18.777 13.425 1.00 19.26 101 VAL A N 1
ATOM 774 C CA . VAL A 1 101 ? 18.523 19.535 12.172 1.00 18.45 101 VAL A CA 1
ATOM 775 C C . VAL A 1 101 ? 17.392 20.561 12.203 1.00 18.34 101 VAL A C 1
ATOM 776 O O . VAL A 1 101 ? 17.537 21.678 11.656 1.00 17.87 101 VAL A O 1
ATOM 780 N N . ILE A 1 102 ? 16.286 20.221 12.871 1.00 18.40 102 ILE A N 1
ATOM 781 C CA . ILE A 1 102 ? 15.187 21.189 13.005 1.00 19.40 102 ILE A CA 1
ATOM 782 C C . ILE A 1 102 ? 15.615 22.365 13.872 1.00 18.81 102 ILE A C 1
ATOM 783 O O . ILE A 1 102 ? 15.280 23.513 13.565 1.00 18.48 102 ILE A O 1
ATOM 788 N N . THR A 1 103 ? 16.385 22.086 14.933 1.00 18.39 103 THR A N 1
ATOM 789 C CA . THR A 1 103 ? 16.940 23.155 15.766 1.00 18.02 103 THR A CA 1
ATOM 790 C C . THR A 1 103 ? 17.881 24.068 14.972 1.00 17.10 103 THR A C 1
ATOM 791 O O . THR A 1 103 ? 17.756 25.309 15.011 1.00 15.95 103 THR A O 1
ATOM 795 N N . LEU A 1 104 ? 18.819 23.465 14.239 1.00 16.39 104 LEU A N 1
ATOM 796 C CA . LEU A 1 104 ? 19.771 24.263 13.466 1.00 15.93 104 LEU A CA 1
ATOM 797 C C . LEU A 1 104 ? 19.056 25.099 12.417 1.00 15.39 104 LEU A C 1
ATOM 798 O O . LEU A 1 104 ? 19.344 26.287 12.254 1.00 14.46 104 LEU A O 1
ATOM 803 N N . ASN A 1 105 ? 18.108 24.483 11.724 1.00 14.87 105 ASN A N 1
ATOM 804 C CA . ASN A 1 105 ? 17.279 25.246 10.772 1.00 14.78 105 ASN A CA 1
ATOM 805 C C . ASN A 1 105 ? 16.587 26.459 11.409 1.00 14.80 105 ASN A C 1
ATOM 806 O O . ASN A 1 105 ? 16.581 27.554 10.833 1.00 15.21 105 ASN A O 1
ATOM 811 N N . THR A 1 106 ? 15.969 26.258 12.574 1.00 14.23 106 THR A N 1
ATOM 812 C CA . THR A 1 106 ? 15.255 27.325 13.277 1.00 15.80 106 THR A CA 1
ATOM 813 C C . THR A 1 106 ? 16.222 28.450 13.675 1.00 15.06 106 THR A C 1
ATOM 814 O O . THR A 1 106 ? 15.904 29.619 13.505 1.00 15.15 106 THR A O 1
ATOM 818 N N . VAL A 1 107 ? 17.425 28.091 14.133 1.00 15.28 107 VAL A N 1
ATOM 819 C CA . VAL A 1 107 ? 18.472 29.099 14.386 1.00 15.56 107 VAL A CA 1
ATOM 820 C C . VAL A 1 107 ? 18.743 29.953 13.139 1.00 15.10 107 VAL A C 1
ATOM 821 O O . VAL A 1 107 ? 18.778 31.181 13.207 1.00 13.92 107 VAL A O 1
ATOM 825 N N . VAL A 1 108 ? 18.889 29.309 11.981 1.00 14.63 108 VAL A N 1
ATOM 826 C CA . VAL A 1 108 ? 19.136 30.073 10.754 1.00 13.85 108 VAL A CA 1
ATOM 827 C C . VAL A 1 108 ? 18.044 31.109 10.498 1.00 13.95 108 VAL A C 1
ATOM 828 O O . VAL A 1 108 ? 18.332 32.289 10.260 1.00 13.75 108 VAL A O 1
ATOM 832 N N . MET A 1 109 ? 16.782 30.671 10.554 1.00 14.17 109 MET A N 1
ATOM 833 C CA . MET A 1 109 ? 15.664 31.511 10.110 1.00 14.32 109 MET A CA 1
ATOM 834 C C . MET A 1 109 ? 15.367 32.605 11.138 1.00 14.64 109 MET A C 1
ATOM 835 O O . MET A 1 109 ? 15.029 33.728 10.769 1.00 14.28 109 MET A O 1
ATOM 840 N N . LEU A 1 110 ? 15.473 32.264 12.414 1.00 14.68 110 LEU A N 1
ATOM 841 C CA . LEU A 1 110 ? 15.291 33.272 13.471 1.00 16.38 110 LEU A CA 1
ATOM 842 C C . LEU A 1 110 ? 16.412 34.321 13.427 1.00 15.94 110 LEU A C 1
ATOM 843 O O . LEU A 1 110 ? 16.147 35.522 13.554 1.00 16.91 110 LEU A O 1
ATOM 848 N N . ALA A 1 111 ? 17.654 33.867 13.249 1.00 16.85 111 ALA A N 1
ATOM 849 C CA . ALA A 1 111 ? 18.791 34.815 13.159 1.00 16.86 111 ALA A CA 1
ATOM 850 C C . ALA A 1 111 ? 18.646 35.734 11.942 1.00 16.15 111 ALA A C 1
ATOM 851 O O . ALA A 1 111 ? 18.903 36.947 12.032 1.00 16.30 111 ALA A O 1
ATOM 853 N N . GLY A 1 112 ? 18.219 35.171 10.812 1.00 15.51 112 GLY A N 1
ATOM 854 C CA . GLY A 1 112 ? 18.023 35.977 9.586 1.00 14.80 112 GLY A CA 1
ATOM 855 C C . GLY A 1 112 ? 16.926 37.018 9.772 1.00 15.68 112 GLY A C 1
ATOM 856 O O . GLY A 1 112 ? 17.065 38.182 9.329 1.00 15.63 112 GLY A O 1
ATOM 857 N N . PHE A 1 113 ? 15.834 36.616 10.438 1.00 14.65 113 PHE A N 1
ATOM 858 C CA . PHE A 1 113 ? 14.706 37.530 10.646 1.00 16.57 113 PHE A CA 1
ATOM 859 C C . PHE A 1 113 ? 15.137 38.622 11.617 1.00 16.23 113 PHE A C 1
ATOM 860 O O . PHE A 1 113 ? 14.950 39.819 11.357 1.00 16.75 113 PHE A O 1
ATOM 868 N N . ALA A 1 114 ? 15.710 38.202 12.751 1.00 16.72 114 ALA A N 1
ATOM 869 C CA . ALA A 1 114 ? 16.152 39.174 13.758 1.00 17.42 114 ALA A CA 1
ATOM 870 C C . ALA A 1 114 ? 17.167 40.133 13.141 1.00 17.20 114 ALA A C 1
ATOM 871 O O . ALA A 1 114 ? 17.063 41.347 13.328 1.00 19.18 114 ALA A O 1
ATOM 873 N N . GLY A 1 115 ? 18.122 39.603 12.391 1.00 15.78 115 GLY A N 1
ATOM 874 C CA . GLY A 1 115 ? 19.118 40.441 11.725 1.00 15.76 115 GLY A CA 1
ATOM 875 C C . GLY A 1 115 ? 18.488 41.445 10.769 1.00 17.51 115 GLY A C 1
ATOM 876 O O . GLY A 1 115 ? 18.892 42.602 10.733 1.00 18.15 115 GLY A O 1
ATOM 877 N N . ALA A 1 116 ? 17.494 41.009 9.994 1.00 17.39 116 ALA A N 1
ATOM 878 C CA . ALA A 1 116 ? 16.805 41.919 9.065 1.00 18.87 116 ALA A CA 1
ATOM 879 C C . ALA A 1 116 ? 16.141 43.071 9.823 1.00 20.12 116 ALA A C 1
ATOM 880 O O . ALA A 1 116 ? 15.994 44.169 9.294 1.00 20.96 116 ALA A O 1
ATOM 882 N N . MET A 1 117 ? 15.726 42.805 11.062 1.00 20.33 117 MET A N 1
ATOM 883 C CA . MET A 1 117 ? 14.973 43.791 11.858 1.00 22.00 117 MET A CA 1
ATOM 884 C C . MET A 1 117 ? 15.847 44.733 12.705 1.00 22.52 117 MET A C 1
ATOM 885 O O . MET A 1 117 ? 15.342 45.728 13.224 1.00 23.18 117 MET A O 1
ATOM 890 N N . VAL A 1 118 ? 17.129 44.409 12.888 1.00 21.02 118 VAL A N 1
ATOM 891 C CA . VAL A 1 118 ? 18.045 45.274 13.637 1.00 21.81 118 VAL A CA 1
ATOM 892 C C . VAL A 1 118 ? 18.605 46.375 12.725 1.00 22.63 118 VAL A C 1
ATOM 893 O O . VAL A 1 118 ? 19.223 46.060 11.701 1.00 22.42 118 VAL A O 1
ATOM 897 N N . PRO A 1 119 ? 18.394 47.668 13.077 1.00 24.03 119 PRO A N 1
ATOM 898 C CA . PRO A 1 119 ? 18.872 48.750 12.184 1.00 24.90 119 PRO A CA 1
ATOM 899 C C . PRO A 1 119 ? 20.390 48.807 12.023 1.00 25.08 119 PRO A C 1
ATOM 900 O O . PRO A 1 119 ? 20.877 48.936 10.907 1.00 25.46 119 PRO A O 1
ATOM 904 N N . GLY A 1 120 ? 21.129 48.659 13.118 1.00 25.13 120 GLY A N 1
ATOM 905 C CA . GLY A 1 120 ? 22.574 48.912 13.103 1.00 25.58 120 GLY A CA 1
ATOM 906 C C . GLY A 1 120 ? 23.472 47.767 12.659 1.00 24.25 120 GLY A C 1
ATOM 907 O O . GLY A 1 120 ? 22.999 46.650 12.387 1.00 22.47 120 GLY A O 1
ATOM 908 N N . ILE A 1 121 ? 24.774 48.067 12.601 1.00 24.77 121 ILE A N 1
ATOM 909 C CA A ILE A 1 121 ? 25.765 47.112 12.087 0.50 24.39 121 ILE A CA 1
ATOM 910 C CA B ILE A 1 121 ? 25.822 47.149 12.137 0.50 24.30 121 ILE A CA 1
ATOM 911 C C . ILE A 1 121 ? 25.869 45.846 12.939 1.00 23.51 121 ILE A C 1
ATOM 912 O O . ILE A 1 121 ? 26.334 44.815 12.458 1.00 22.18 121 ILE A O 1
ATOM 921 N N . GLU A 1 122 ? 25.386 45.896 14.179 1.00 23.04 122 GLU A N 1
ATOM 922 C CA . GLU A 1 122 ? 25.363 44.677 14.999 1.00 22.53 122 GLU A CA 1
ATOM 923 C C . GLU A 1 122 ? 24.449 43.596 14.389 1.00 21.26 122 GLU A C 1
ATOM 924 O O . GLU A 1 122 ? 24.534 42.426 14.755 1.00 20.65 122 GLU A O 1
ATOM 930 N N . ARG A 1 123 ? 23.608 43.960 13.416 1.00 20.01 123 ARG A N 1
ATOM 931 C CA . ARG A 1 123 ? 22.787 42.940 12.733 1.00 18.54 123 ARG A CA 1
ATOM 932 C C . ARG A 1 123 ? 23.628 41.855 12.026 1.00 18.21 123 ARG A C 1
ATOM 933 O O . ARG A 1 123 ? 23.161 40.729 11.813 1.00 17.60 123 ARG A O 1
ATOM 941 N N . TYR A 1 124 ? 24.851 42.202 11.636 1.00 16.90 124 TYR A N 1
ATOM 942 C CA . TYR A 1 124 ? 25.697 41.227 10.951 1.00 16.52 124 TYR A CA 1
ATOM 943 C C . TYR A 1 124 ? 26.149 40.099 11.867 1.00 15.67 124 TYR A C 1
ATOM 944 O O . TYR A 1 124 ? 26.449 39.009 11.388 1.00 15.61 124 TYR A O 1
ATOM 953 N N . ALA A 1 125 ? 26.212 40.365 13.173 1.00 16.11 125 ALA A N 1
ATOM 954 C CA . ALA A 1 125 ? 26.446 39.287 14.165 1.00 16.05 125 ALA A CA 1
ATOM 955 C C . ALA A 1 125 ? 25.307 38.246 14.152 1.00 15.86 125 ALA A C 1
ATOM 956 O O . ALA A 1 125 ? 25.532 37.051 14.391 1.00 16.05 125 ALA A O 1
ATOM 958 N N . LEU A 1 126 ? 24.079 38.703 13.908 1.00 15.29 126 LEU A N 1
ATOM 959 C CA . LEU A 1 126 ? 22.940 37.774 13.777 1.00 15.45 126 LEU A CA 1
ATOM 960 C C . LEU A 1 126 ? 23.026 36.998 12.467 1.00 14.43 126 LEU A C 1
ATOM 961 O O . LEU A 1 126 ? 22.832 35.772 12.441 1.00 14.86 126 LEU A O 1
ATOM 966 N N . PHE A 1 127 ? 23.357 37.702 11.390 1.00 15.02 127 PHE A N 1
ATOM 967 C CA . PHE A 1 127 ? 23.578 37.003 10.115 1.00 15.63 127 PHE A CA 1
ATOM 968 C C . PHE A 1 127 ? 24.636 35.890 10.316 1.00 14.72 127 PHE A C 1
ATOM 969 O O . PHE A 1 127 ? 24.472 34.780 9.840 1.00 14.77 127 PHE A O 1
ATOM 977 N N . GLY A 1 128 ? 25.733 36.217 10.990 1.00 14.45 128 GLY A N 1
ATOM 978 C CA . GLY A 1 128 ? 26.839 35.258 11.199 1.00 14.99 128 GLY A CA 1
ATOM 979 C C . GLY A 1 128 ? 26.369 34.019 11.955 1.00 14.13 128 GLY A C 1
ATOM 980 O O . GLY A 1 128 ? 26.747 32.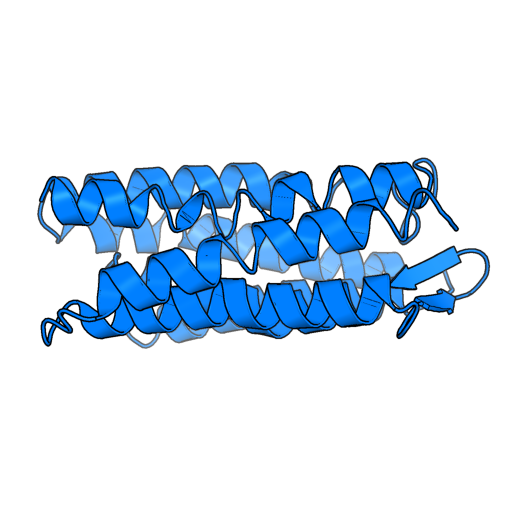905 11.628 1.00 14.49 128 GLY A O 1
ATOM 981 N N . MET A 1 129 ? 25.513 34.215 12.959 1.00 13.61 129 MET A N 1
ATOM 982 C CA . MET A 1 129 ? 25.009 33.089 13.756 1.00 13.77 129 MET A CA 1
ATOM 983 C C . MET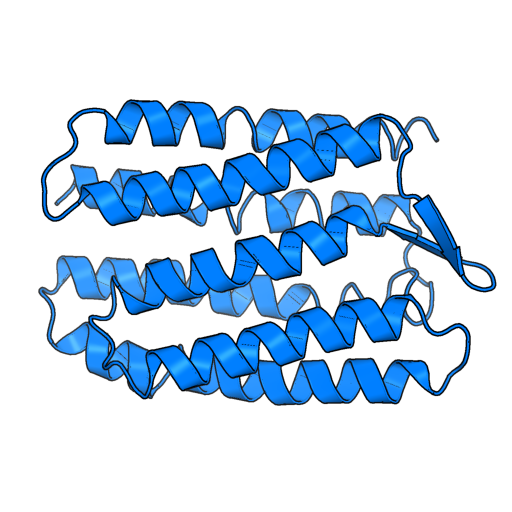 A 1 129 ? 24.194 32.142 12.846 1.00 13.47 129 MET A C 1
ATOM 984 O O . MET A 1 129 ? 24.334 30.918 12.906 1.00 13.59 129 MET A O 1
ATOM 989 N N . GLY A 1 130 ? 23.322 32.735 12.027 1.00 12.67 130 GLY A N 1
ATOM 990 C CA . GLY A 1 130 ? 22.581 31.987 11.036 1.00 12.80 130 GLY A CA 1
ATOM 991 C C . GLY A 1 130 ? 23.500 31.272 10.038 1.00 13.87 130 GLY A C 1
ATOM 992 O O . GLY A 1 130 ? 23.229 30.116 9.698 1.00 14.10 130 GLY A O 1
ATOM 993 N N . ALA A 1 131 ? 24.581 31.931 9.591 1.00 13.20 131 ALA A N 1
ATOM 994 C CA . ALA A 1 131 ? 25.475 31.304 8.605 1.00 14.69 131 ALA A CA 1
ATOM 995 C C . ALA A 1 131 ? 26.153 30.077 9.233 1.00 15.44 131 ALA A C 1
ATOM 996 O O . ALA A 1 131 ? 26.282 29.034 8.578 1.00 15.10 131 ALA A O 1
ATOM 998 N N . VAL A 1 132 ? 26.541 30.193 10.512 1.00 14.85 132 VAL A N 1
ATOM 999 C CA . VAL A 1 132 ? 27.200 29.084 11.193 1.00 16.00 132 VAL A CA 1
ATOM 1000 C C . VAL A 1 132 ? 26.231 27.899 11.355 1.00 14.94 132 VAL A C 1
ATOM 1001 O O . VAL A 1 132 ? 26.582 26.747 11.058 1.00 14.71 132 VAL A O 1
ATOM 1005 N N . ALA A 1 133 ? 25.014 28.178 11.835 1.00 14.92 133 ALA A N 1
ATOM 1006 C CA . ALA A 1 133 ? 24.003 27.114 11.982 1.00 14.83 133 ALA A CA 1
ATOM 1007 C C . ALA A 1 133 ? 23.677 26.462 10.606 1.00 14.39 133 ALA A C 1
ATOM 1008 O O . ALA A 1 133 ? 23.441 25.262 10.524 1.00 15.07 133 ALA A O 1
ATOM 1010 N N . PHE A 1 134 ? 23.661 27.258 9.544 1.00 13.57 134 PHE A N 1
ATOM 1011 C CA . PHE A 1 134 ? 23.449 26.726 8.179 1.00 14.48 134 PHE A CA 1
ATOM 1012 C C . PHE A 1 134 ? 24.562 25.753 7.737 1.00 14.95 134 PHE A C 1
ATOM 1013 O O . PHE A 1 134 ? 24.282 24.695 7.181 1.00 14.40 134 PHE A O 1
ATOM 1021 N N . LEU A 1 135 ? 25.815 26.087 8.023 1.00 16.49 135 LEU A N 1
ATOM 1022 C CA . LEU A 1 135 ? 26.900 25.127 7.756 1.00 17.80 135 LEU A CA 1
ATOM 1023 C C . LEU A 1 135 ? 26.675 23.789 8.486 1.00 17.69 135 LEU A C 1
ATOM 1024 O O . LEU A 1 135 ? 26.897 22.707 7.919 1.00 17.37 135 LEU A O 1
ATOM 1029 N N . GLY A 1 136 ? 26.244 23.868 9.747 1.00 17.16 136 GLY A N 1
ATOM 1030 C CA . GLY A 1 136 ? 25.847 22.670 10.490 1.00 17.36 136 GLY A CA 1
ATOM 1031 C C . GLY A 1 136 ? 24.714 21.912 9.817 1.00 16.84 136 GLY A C 1
ATOM 1032 O O . GLY A 1 136 ? 24.757 20.671 9.727 1.00 17.19 136 GLY A O 1
ATOM 1033 N N . LEU A 1 137 ? 23.683 22.642 9.367 1.00 15.78 137 LEU A N 1
ATOM 1034 C CA . LEU A 1 137 ? 22.547 22.006 8.673 1.00 16.35 137 LEU A CA 1
ATOM 1035 C C . LEU A 1 137 ? 22.998 21.301 7.379 1.00 16.54 137 LEU A C 1
ATOM 1036 O O . LEU A 1 137 ? 22.591 20.169 7.108 1.00 16.12 137 LEU A O 1
ATOM 1041 N N . VAL A 1 138 ? 23.861 21.965 6.612 1.00 16.46 138 VAL A N 1
ATOM 1042 C CA . VAL A 1 138 ? 24.419 21.382 5.392 1.00 17.69 138 VAL A CA 1
ATOM 1043 C C . VAL A 1 138 ? 25.232 20.120 5.701 1.00 18.67 138 VAL A C 1
ATOM 1044 O O . VAL A 1 138 ? 25.076 19.086 5.022 1.00 18.99 138 VAL A O 1
ATOM 1048 N N . TYR A 1 139 ? 26.070 20.187 6.739 1.00 18.31 139 TYR A N 1
ATOM 1049 C CA . TYR A 1 139 ? 26.798 19.004 7.187 1.00 19.70 139 TYR A CA 1
ATOM 1050 C C . TYR A 1 139 ? 25.859 17.821 7.435 1.00 19.25 139 TYR A C 1
ATOM 1051 O O . TYR A 1 139 ? 26.128 16.692 6.986 1.00 18.97 139 TYR A O 1
ATOM 1060 N N . TYR A 1 140 ? 24.768 18.071 8.166 1.00 18.48 140 TYR A N 1
ATOM 1061 C CA . TYR A 1 140 ? 23.805 17.012 8.437 1.00 19.20 140 TYR A CA 1
ATOM 1062 C C . TYR A 1 140 ? 23.168 16.481 7.158 1.00 19.06 140 TYR A C 1
ATOM 1063 O O . TYR A 1 140 ? 23.085 15.261 6.965 1.00 19.68 140 TYR A O 1
ATOM 1072 N N . LEU A 1 141 ? 22.776 17.392 6.266 1.00 18.23 141 LEU A N 1
ATOM 1073 C CA . LEU A 1 141 ? 22.151 16.986 4.998 1.00 19.27 141 LEU A CA 1
ATOM 1074 C C . LEU A 1 141 ? 23.050 16.110 4.127 1.00 20.33 141 LEU A C 1
ATOM 1075 O O . LEU A 1 141 ? 22.573 15.128 3.523 1.00 19.83 141 LEU A O 1
ATOM 1080 N N . VAL A 1 142 ? 24.336 16.470 4.058 1.00 21.06 142 VAL A N 1
ATOM 1081 C CA A VAL A 1 142 ? 25.270 15.785 3.152 0.50 22.08 142 VAL A CA 1
ATOM 1082 C CA B VAL A 1 142 ? 25.282 15.801 3.152 0.50 22.42 142 VAL A CA 1
ATOM 1083 C C . VAL A 1 142 ? 25.995 14.615 3.824 1.00 23.68 142 VAL A C 1
ATOM 1084 O O . VAL A 1 142 ? 26.496 13.714 3.138 1.00 24.27 142 VAL A O 1
ATOM 1091 N N . GLY A 1 143 ? 26.034 14.615 5.160 1.00 23.56 143 GLY A N 1
ATOM 1092 C CA . GLY A 1 143 ? 26.706 13.568 5.936 1.00 26.01 143 GLY A CA 1
ATOM 1093 C C . GLY A 1 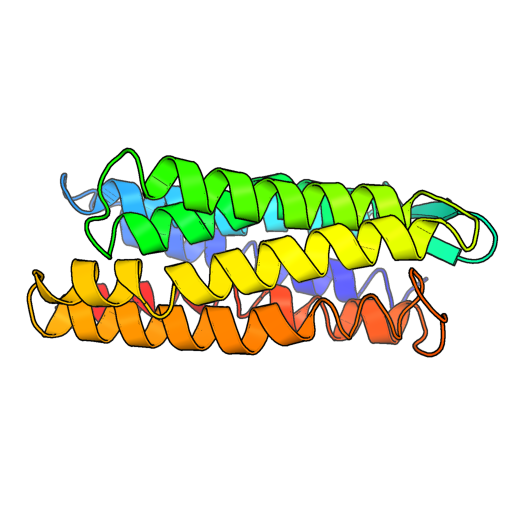143 ? 25.751 12.539 6.538 1.00 25.91 143 GLY A C 1
ATOM 1094 O O . GLY A 1 143 ? 25.284 11.660 5.827 1.00 26.74 143 GLY A O 1
ATOM 1095 N N . PRO A 1 144 ? 25.460 12.645 7.849 1.00 26.24 144 PRO A N 1
ATOM 1096 C CA . PRO A 1 144 ? 24.571 11.723 8.569 1.00 26.77 144 PRO A CA 1
ATOM 1097 C C . PRO A 1 144 ? 23.251 11.426 7.853 1.00 25.71 144 PRO A C 1
ATOM 1098 O O . PRO A 1 144 ? 22.845 10.274 7.819 1.00 25.57 144 PRO A O 1
ATOM 1102 N N . MET A 1 145 ? 22.588 12.444 7.298 1.00 24.13 145 MET A N 1
ATOM 1103 C CA . MET A 1 145 ? 21.287 12.219 6.640 1.00 23.86 145 MET A CA 1
ATOM 1104 C C . MET A 1 145 ? 21.433 11.399 5.353 1.00 23.79 145 MET A C 1
ATOM 1105 O O . MET A 1 145 ? 20.571 10.571 5.026 1.00 24.23 145 MET A O 1
ATOM 1110 N N . THR A 1 146 ? 22.530 11.616 4.634 1.00 23.82 146 THR A N 1
ATOM 1111 C CA . THR A 1 146 ? 22.784 10.863 3.402 1.00 24.02 146 THR A CA 1
ATOM 1112 C C . THR A 1 146 ? 23.114 9.406 3.743 1.00 26.23 146 THR A C 1
ATOM 1113 O O . THR A 1 146 ? 22.633 8.483 3.083 1.00 26.19 146 THR A O 1
ATOM 1117 N N . GLU A 1 147 ? 23.909 9.216 4.799 1.00 26.91 147 GLU A N 1
ATOM 1118 C CA . GLU A 1 147 ? 24.215 7.875 5.320 1.00 28.79 147 GLU A CA 1
ATOM 1119 C C . GLU A 1 147 ? 22.923 7.156 5.737 1.00 28.95 147 GLU A C 1
ATOM 1120 O O . GLU A 1 147 ? 22.747 5.964 5.472 1.00 30.30 147 GLU A O 1
ATOM 1123 N N . SER A 1 148 ? 22.024 7.895 6.384 1.00 27.94 148 SER A N 1
ATOM 1124 C CA . SER A 1 148 ? 20.746 7.350 6.815 1.00 28.56 148 SER A CA 1
ATOM 1125 C C . SER A 1 148 ? 19.880 6.952 5.606 1.00 29.04 148 SER A C 1
ATOM 1126 O O . SER A 1 148 ? 19.285 5.856 5.588 1.00 29.56 148 SER A O 1
ATOM 1129 N N . ALA A 1 149 ? 19.853 7.822 4.585 1.00 27.95 149 ALA A N 1
ATOM 1130 C CA . ALA A 1 149 ? 19.142 7.555 3.334 1.00 28.60 149 ALA A CA 1
ATOM 1131 C C . ALA A 1 149 ? 19.616 6.276 2.626 1.00 29.91 149 ALA A C 1
ATOM 1132 O O . ALA A 1 149 ? 18.845 5.645 1.911 1.00 29.79 149 ALA A O 1
ATOM 1134 N N . SER A 1 150 ? 20.881 5.907 2.819 1.00 30.35 150 SER A N 1
ATOM 1135 C CA . SER A 1 150 ? 21.437 4.690 2.207 1.00 32.99 150 SER A CA 1
ATOM 1136 C C . SER A 1 150 ? 20.839 3.386 2.738 1.00 33.63 150 SER A C 1
ATOM 1137 O O . SER A 1 150 ? 21.091 2.325 2.188 1.00 35.73 150 SER A O 1
ATOM 1140 N N . GLN A 1 151 ? 20.037 3.453 3.796 1.00 34.07 151 GLN A N 1
ATOM 1141 C CA . GLN A 1 151 ? 19.393 2.255 4.323 1.00 35.72 151 GLN A CA 1
ATOM 1142 C C . GLN A 1 151 ? 18.077 1.992 3.589 1.00 33.73 151 GLN A C 1
ATOM 1143 O O . GLN A 1 151 ? 17.422 0.964 3.789 1.00 34.79 151 GLN A O 1
ATOM 1149 N N . ARG A 1 152 ? 17.703 2.935 2.734 1.00 31.20 152 ARG A N 1
ATOM 1150 C CA . ARG A 1 152 ? 16.479 2.848 1.958 1.00 31.29 152 ARG A CA 1
ATOM 1151 C C . ARG A 1 152 ? 16.786 2.207 0.613 1.00 30.83 152 ARG A C 1
ATOM 1152 O O . ARG A 1 152 ? 17.947 2.001 0.269 1.00 30.89 152 ARG A O 1
ATOM 1160 N N . SER A 1 153 ? 15.741 1.910 -0.153 1.00 32.32 153 SER A N 1
ATOM 1161 C CA . SER A 1 153 ? 15.910 1.376 -1.512 1.00 34.51 153 SER A CA 1
ATOM 1162 C C . SER A 1 153 ? 16.690 2.374 -2.380 1.00 33.98 153 SER A C 1
ATOM 1163 O O . SER A 1 153 ? 16.773 3.573 -2.062 1.00 31.35 153 SER A O 1
ATOM 1166 N N . SER A 1 154 ? 17.280 1.881 -3.463 1.00 36.16 154 SER A N 1
ATOM 1167 C CA . SER A 1 154 ? 18.089 2.732 -4.327 1.00 36.90 154 SER A CA 1
ATOM 1168 C C . SER A 1 154 ? 17.295 3.924 -4.893 1.00 35.52 154 SER A C 1
ATOM 1169 O O . SER A 1 154 ? 17.839 5.020 -5.016 1.00 34.98 154 SER A O 1
ATOM 1172 N N . GLY A 1 155 ? 16.015 3.705 -5.198 1.00 35.40 155 GLY A N 1
ATOM 1173 C CA . GLY A 1 155 ? 15.138 4.757 -5.719 1.00 35.58 155 GLY A CA 1
ATOM 1174 C C . GLY A 1 155 ? 14.857 5.872 -4.719 1.00 32.99 155 GLY A C 1
ATOM 1175 O O . GLY A 1 155 ? 14.819 7.058 -5.084 1.00 33.69 155 GLY A O 1
ATOM 1176 N N . ILE A 1 156 ? 14.650 5.498 -3.459 1.00 30.36 156 ILE A N 1
ATOM 1177 C CA . ILE A 1 156 ? 14.393 6.476 -2.393 1.00 29.28 156 ILE A CA 1
ATOM 1178 C C . ILE A 1 156 ? 15.669 7.224 -2.084 1.00 27.17 156 ILE A C 1
ATOM 1179 O O . ILE A 1 156 ? 15.655 8.458 -1.911 1.00 27.51 156 ILE A O 1
ATOM 1184 N N . LYS A 1 157 ? 16.779 6.486 -2.014 1.00 25.15 157 LYS A N 1
ATOM 1185 C CA . LYS A 1 157 ? 18.074 7.139 -1.825 1.00 25.53 157 LYS A CA 1
ATOM 1186 C C . LYS A 1 157 ? 18.370 8.127 -2.975 1.00 26.04 157 LYS A C 1
ATOM 1187 O O . LYS A 1 157 ? 18.836 9.240 -2.719 1.00 26.96 157 LYS A O 1
ATOM 1193 N N . SER A 1 158 ? 18.100 7.721 -4.222 1.00 27.95 158 SER A N 1
ATOM 1194 C CA . SER A 1 158 ? 18.272 8.625 -5.388 1.00 26.85 158 SER A CA 1
ATOM 1195 C C . SER A 1 158 ? 17.410 9.875 -5.283 1.00 25.31 158 SER A C 1
ATOM 1196 O O . SER A 1 158 ? 17.890 10.974 -5.565 1.00 24.42 158 SER A O 1
ATOM 1199 N N . LEU A 1 159 ? 16.149 9.703 -4.874 1.00 24.51 159 LEU A N 1
ATOM 1200 C CA . LEU A 1 159 ? 15.272 10.849 -4.638 1.00 23.89 159 LEU A CA 1
ATOM 1201 C C . LEU A 1 159 ? 15.818 11.722 -3.513 1.00 22.11 159 LEU A C 1
ATOM 1202 O O . LEU A 1 159 ? 15.824 12.954 -3.626 1.00 21.70 159 LEU A O 1
ATOM 1207 N N . TYR A 1 160 ? 16.251 11.093 -2.424 1.00 21.49 160 TYR A N 1
ATOM 1208 C CA . TYR A 1 160 ? 16.793 11.867 -1.313 1.00 20.75 160 TYR A CA 1
ATOM 1209 C C . TYR A 1 160 ? 17.947 12.749 -1.825 1.00 19.90 160 TYR A C 1
ATOM 1210 O O . TYR A 1 160 ? 17.973 13.950 -1.580 1.00 18.63 160 TYR A O 1
ATOM 1219 N N . VAL A 1 161 ? 18.878 12.143 -2.554 1.00 20.01 161 VAL A N 1
ATOM 1220 C CA . VAL A 1 161 ? 20.067 12.842 -3.028 1.00 21.23 161 VAL A CA 1
ATOM 1221 C C . VAL A 1 161 ? 19.709 13.982 -3.990 1.00 20.73 161 VAL A C 1
ATOM 1222 O O . VAL A 1 161 ? 20.262 15.073 -3.897 1.00 20.49 161 VAL A O 1
ATOM 1226 N N . ARG A 1 162 ? 18.748 13.734 -4.873 1.00 21.13 162 ARG A N 1
ATOM 1227 C CA . ARG A 1 162 ? 18.275 14.743 -5.814 1.00 21.57 162 ARG A CA 1
ATOM 1228 C C . ARG A 1 162 ? 17.718 15.990 -5.083 1.00 19.99 162 ARG A C 1
ATOM 1229 O O . ARG A 1 162 ? 18.122 17.125 -5.351 1.00 18.86 162 ARG A O 1
ATOM 1237 N N . LEU A 1 163 ? 16.808 15.750 -4.145 1.00 19.79 163 LEU A N 1
ATOM 1238 C CA . LEU A 1 163 ? 16.204 16.825 -3.349 1.00 19.01 163 LEU A CA 1
ATOM 1239 C C . LEU A 1 163 ? 17.195 17.466 -2.382 1.00 18.13 163 LEU A C 1
ATOM 1240 O O . LEU A 1 163 ? 17.123 18.667 -2.124 1.00 17.82 163 LEU A O 1
ATOM 1245 N N . ARG A 1 164 ? 18.085 16.656 -1.816 1.00 17.17 164 ARG A N 1
ATOM 1246 C CA . ARG A 1 164 ? 19.194 17.171 -0.998 1.00 17.38 164 ARG A CA 1
ATOM 1247 C C . ARG A 1 164 ? 20.056 18.163 -1.799 1.00 17.35 164 ARG A C 1
ATOM 1248 O O . ARG A 1 164 ? 20.374 19.246 -1.321 1.00 16.88 164 ARG A O 1
ATOM 1256 N N . ASN A 1 165 ? 20.455 17.770 -3.007 1.00 17.45 165 ASN A N 1
ATOM 1257 C CA . ASN A 1 165 ? 21.273 18.633 -3.866 1.00 19.13 165 ASN A CA 1
ATOM 1258 C C . ASN A 1 165 ? 20.534 19.918 -4.215 1.00 18.18 165 ASN A C 1
ATOM 1259 O O . ASN A 1 165 ? 21.106 21.009 -4.145 1.00 18.98 165 ASN A O 1
ATOM 1264 N N . LEU A 1 166 ? 19.271 19.793 -4.614 1.00 17.92 166 LEU A N 1
ATOM 1265 C CA . LEU A 1 166 ? 18.474 20.974 -4.946 1.00 17.70 166 LEU A CA 1
ATOM 1266 C C . LEU A 1 166 ? 18.468 21.905 -3.736 1.00 16.97 166 LEU A C 1
ATOM 1267 O O . LEU A 1 166 ? 18.670 23.119 -3.869 1.00 16.30 166 LEU A O 1
ATOM 1272 N N . THR A 1 167 ? 18.243 21.319 -2.557 1.00 15.67 167 THR A N 1
ATOM 1273 C CA . THR A 1 167 ? 18.107 22.093 -1.339 1.00 15.94 167 THR A CA 1
ATOM 1274 C C . THR A 1 167 ? 19.427 22.768 -0.941 1.00 16.01 167 THR A C 1
ATOM 1275 O O . THR A 1 167 ? 19.477 23.983 -0.702 1.00 16.37 167 THR A O 1
ATOM 1279 N N . VAL A 1 168 ? 20.500 21.993 -0.900 1.00 15.99 168 VAL A N 1
ATOM 1280 C CA . VAL A 1 168 ? 21.778 22.536 -0.437 1.00 17.00 168 VAL A CA 1
ATOM 1281 C C . VAL A 1 168 ? 22.257 23.661 -1.380 1.00 16.79 168 VAL A C 1
ATOM 1282 O O . VAL A 1 168 ? 22.710 24.706 -0.936 1.00 15.60 168 VAL A O 1
ATOM 1286 N N . ILE A 1 169 ? 22.153 23.426 -2.678 1.00 17.04 169 ILE A N 1
ATOM 1287 C CA . ILE A 1 169 ? 22.724 24.367 -3.654 1.00 17.71 169 ILE A CA 1
ATOM 1288 C C . ILE A 1 169 ? 21.900 25.664 -3.662 1.00 17.07 169 ILE A C 1
ATOM 1289 O O . ILE A 1 169 ? 22.469 26.782 -3.635 1.00 17.43 169 ILE A O 1
ATOM 1294 N N . LEU A 1 170 ? 20.566 25.537 -3.685 1.00 15.23 170 LEU A N 1
ATOM 1295 C CA . LEU A 1 170 ? 19.730 26.760 -3.737 1.00 14.18 170 LEU A CA 1
ATOM 1296 C C . LEU A 1 170 ? 19.645 27.471 -2.399 1.00 13.68 170 LEU A C 1
ATOM 1297 O O . LEU A 1 170 ? 19.683 28.713 -2.348 1.00 12.87 170 LEU A O 1
ATOM 1302 N N . TRP A 1 171 ? 19.543 26.708 -1.304 1.00 13.05 171 TRP A N 1
ATOM 1303 C CA . TRP A 1 171 ? 19.518 27.373 0.024 1.00 13.28 171 TRP A CA 1
ATOM 1304 C C . TRP A 1 171 ? 20.794 28.203 0.252 1.00 13.42 171 TRP A C 1
ATOM 1305 O O . TRP A 1 171 ? 20.740 29.269 0.864 1.00 12.84 171 TRP A O 1
ATOM 1316 N N . ALA A 1 172 ? 21.923 27.725 -0.271 1.00 13.79 172 ALA A N 1
ATOM 1317 C CA . ALA A 1 172 ? 23.199 28.438 -0.078 1.00 14.42 172 ALA A CA 1
ATOM 1318 C C . ALA A 1 172 ? 23.220 29.810 -0.750 1.00 13.95 172 ALA A C 1
ATOM 1319 O O . ALA A 1 172 ? 24.024 30.661 -0.394 1.00 14.27 172 ALA A O 1
ATOM 1321 N N . ILE A 1 173 ? 22.330 30.039 -1.709 1.00 12.86 173 ILE A N 1
ATOM 1322 C CA . ILE A 1 173 ? 22.268 31.341 -2.396 1.00 13.80 173 ILE A CA 1
ATOM 1323 C C . ILE A 1 173 ? 21.593 32.414 -1.545 1.00 12.60 173 ILE A C 1
ATOM 1324 O O . ILE A 1 173 ? 21.965 33.601 -1.584 1.00 13.26 173 ILE A O 1
ATOM 1329 N N . TYR A 1 174 ? 20.564 32.024 -0.819 1.00 12.65 174 TYR A N 1
ATOM 1330 C CA . TYR A 1 174 ? 19.833 32.999 0.071 1.00 12.41 174 TYR A CA 1
ATOM 1331 C C . TYR A 1 174 ? 20.703 33.881 0.953 1.00 12.17 174 TYR A C 1
ATOM 1332 O O . TYR A 1 174 ? 20.446 35.086 1.028 1.00 13.98 174 TYR A O 1
ATOM 1341 N N . PRO A 1 175 ? 21.672 33.305 1.714 1.00 12.54 175 PRO A N 1
ATOM 1342 C CA . PRO A 1 175 ? 22.489 34.237 2.528 1.00 12.78 175 PRO A CA 1
ATOM 1343 C C . PRO A 1 175 ? 23.238 35.290 1.729 1.00 13.03 175 PRO A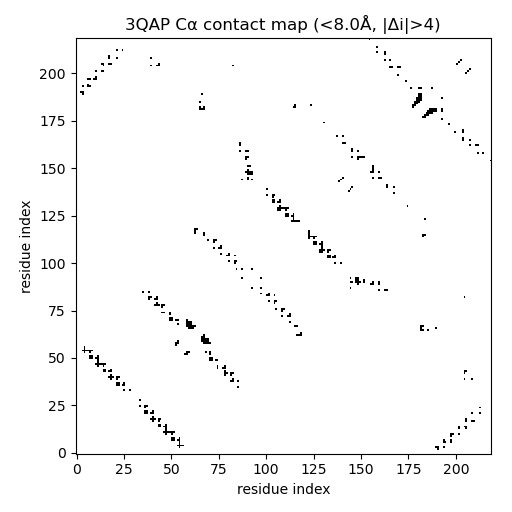 C 1
ATOM 1344 O O . PRO A 1 175 ? 23.442 36.402 2.227 1.00 12.97 175 PRO A O 1
ATOM 1348 N N . PHE A 1 176 ? 23.665 34.951 0.505 1.00 16.47 176 PHE A N 1
ATOM 1349 C CA . PHE A 1 176 ? 24.276 35.958 -0.346 1.00 17.88 176 PHE A CA 1
ATOM 1350 C C . PHE A 1 176 ? 23.323 37.068 -0.775 1.00 17.08 176 PHE A C 1
ATOM 1351 O O . PHE A 1 176 ? 23.738 38.230 -0.907 1.00 17.31 176 PHE A O 1
ATOM 1359 N N . ILE A 1 177 ? 22.056 36.712 -0.991 1.00 16.89 177 ILE A N 1
ATOM 1360 C CA A ILE A 1 177 ? 21.018 37.696 -1.327 0.50 17.09 177 ILE A CA 1
ATOM 1361 C CA B ILE A 1 177 ? 21.046 37.720 -1.332 0.50 16.68 177 ILE A CA 1
ATOM 1362 C C . ILE A 1 177 ? 20.732 38.582 -0.113 1.00 17.07 177 ILE A C 1
ATOM 1363 O O . ILE A 1 177 ? 20.502 39.789 -0.241 1.00 18.49 177 ILE A O 1
ATOM 1372 N N . TRP A 1 178 ? 20.737 37.987 1.065 1.00 16.94 178 TRP A N 1
ATOM 1373 C CA . TRP A 1 178 ? 20.544 38.775 2.289 1.00 16.96 178 TRP A CA 1
ATOM 1374 C C . TRP A 1 178 ? 21.680 39.816 2.376 1.00 17.67 178 TRP A C 1
ATOM 1375 O O . TRP A 1 178 ? 21.437 41.002 2.617 1.00 18.06 178 TRP A O 1
ATOM 1386 N N . LEU A 1 179 ? 22.924 39.350 2.199 1.00 17.97 179 LEU A N 1
ATOM 1387 C CA . LEU A 1 179 ? 24.099 40.204 2.337 1.00 19.04 179 LEU A CA 1
ATOM 1388 C C . LEU A 1 179 ? 24.156 41.324 1.313 1.00 19.17 179 LEU A C 1
ATOM 1389 O O . LEU A 1 179 ? 24.522 42.443 1.645 1.00 19.91 179 LEU A O 1
ATOM 1394 N N . LEU A 1 180 ? 23.796 41.020 0.071 1.00 19.00 180 LEU A N 1
ATOM 1395 C CA . LEU A 1 180 ? 23.924 42.007 -1.013 1.00 19.81 180 LEU A CA 1
ATOM 1396 C C . LEU A 1 180 ? 22.672 42.856 -1.141 1.00 19.17 180 LEU A C 1
ATOM 1397 O O . LEU A 1 180 ? 22.694 43.936 -1.747 1.00 20.63 180 LEU A O 1
ATOM 1402 N N . GLY A 1 181 ? 21.580 42.342 -0.586 1.00 18.65 181 GLY A N 1
ATOM 1403 C CA . GLY A 1 181 ? 20.265 42.956 -0.717 1.00 18.20 181 GLY A CA 1
ATOM 1404 C C . GLY A 1 181 ? 20.004 43.965 0.397 1.00 17.62 181 GLY A C 1
ATOM 1405 O O . GLY A 1 181 ? 20.889 44.306 1.159 1.00 18.94 181 GLY A O 1
ATOM 1406 N N . PRO A 1 182 ? 18.770 44.442 0.488 1.00 18.00 182 PRO A N 1
ATOM 1407 C CA . PRO A 1 182 ? 18.356 45.424 1.494 1.00 18.67 182 PRO A CA 1
ATOM 1408 C C . PRO A 1 182 ? 18.767 45.136 2.957 1.00 19.47 182 PRO A C 1
ATOM 1409 O O . PRO A 1 182 ? 19.174 46.069 3.639 1.00 20.14 182 PRO A O 1
ATOM 1413 N N . PRO A 1 183 ? 18.674 43.873 3.440 1.00 19.07 183 PRO A N 1
ATOM 1414 C CA . PRO A 1 183 ? 19.072 43.629 4.857 1.00 19.75 183 PRO A CA 1
ATOM 1415 C C . PRO A 1 183 ? 20.569 43.824 5.142 1.00 20.21 183 PRO A C 1
ATOM 1416 O O . PRO A 1 183 ? 20.963 44.047 6.303 1.00 20.85 183 PRO A O 1
ATOM 1420 N N . GLY A 1 184 ? 21.398 43.702 4.107 1.00 19.56 184 GLY A N 1
ATOM 1421 C CA . GLY A 1 184 ? 22.843 43.796 4.281 1.00 20.66 184 GLY A CA 1
ATOM 1422 C C . GLY A 1 184 ? 23.330 45.129 3.741 1.00 22.10 184 GLY A C 1
ATOM 1423 O O . GLY A 1 184 ? 22.991 46.202 4.280 1.00 21.83 184 GLY A O 1
ATOM 1424 N N . VAL A 1 185 ? 24.132 45.069 2.682 1.00 22.11 185 VAL A N 1
ATOM 1425 C CA . VAL A 1 185 ? 24.757 46.273 2.156 1.00 23.32 185 VAL A CA 1
ATOM 1426 C C . VAL A 1 185 ? 23.831 47.095 1.242 1.00 23.00 185 VAL A C 1
ATOM 1427 O O . VAL A 1 185 ? 24.173 48.220 0.853 1.00 23.35 185 VAL A O 1
ATOM 1431 N N . ALA A 1 186 ? 22.672 46.544 0.903 1.00 21.51 186 ALA A N 1
ATOM 1432 C CA . ALA A 1 186 ? 21.683 47.275 0.086 1.00 22.22 186 ALA A CA 1
ATOM 1433 C C . ALA A 1 186 ? 22.240 47.670 -1.289 1.00 22.38 186 ALA A C 1
ATOM 1434 O O . ALA A 1 186 ? 21.962 48.771 -1.820 1.00 22.79 186 ALA A O 1
ATOM 1436 N N . LEU A 1 187 ? 23.018 46.754 -1.879 1.00 21.75 187 LEU A N 1
ATOM 1437 C CA . LEU A 1 187 ? 23.481 46.922 -3.258 1.00 21.68 187 LEU A CA 1
ATOM 1438 C C . LEU A 1 187 ? 22.331 46.604 -4.217 1.00 21.62 187 LEU A C 1
ATOM 1439 O O . LEU A 1 187 ? 21.983 47.418 -5.069 1.00 22.02 187 LEU A O 1
ATOM 1444 N N . LEU A 1 188 ? 21.732 45.427 -4.068 1.00 20.71 188 LEU A N 1
ATOM 1445 C CA . LEU A 1 188 ? 20.594 45.058 -4.887 1.00 20.87 188 LEU A CA 1
ATOM 1446 C C . LEU A 1 188 ? 19.394 45.866 -4.397 1.00 21.04 188 LEU A C 1
ATOM 1447 O O . LEU A 1 188 ? 19.225 46.061 -3.173 1.00 20.10 188 LEU A O 1
ATOM 1452 N N . THR A 1 189 ? 18.588 46.318 -5.354 1.00 20.28 189 THR A N 1
ATOM 1453 C CA . THR A 1 189 ? 17.336 47.021 -5.080 1.00 21.00 189 THR A CA 1
ATOM 1454 C C . THR A 1 189 ? 16.314 46.055 -4.466 1.00 20.87 189 THR A C 1
ATOM 1455 O O . THR A 1 189 ? 16.443 44.839 -4.607 1.00 19.70 189 THR A O 1
ATOM 1459 N N . PRO A 1 190 ? 15.278 46.595 -3.799 1.00 21.17 190 PRO A N 1
ATOM 1460 C CA . PRO A 1 190 ? 14.233 45.699 -3.311 1.00 20.44 190 PRO A CA 1
ATOM 1461 C C . PRO A 1 190 ? 13.620 44.848 -4.446 1.00 19.86 190 PRO A C 1
ATOM 1462 O O . PRO A 1 190 ? 13.362 43.669 -4.246 1.00 19.12 190 PRO A O 1
ATOM 1466 N N . THR A 1 191 ? 13.438 45.416 -5.630 1.00 20.49 191 THR A N 1
ATOM 1467 C CA . THR A 1 191 ? 12.849 44.666 -6.747 1.00 21.21 191 THR A CA 1
ATOM 1468 C C . THR A 1 191 ? 13.715 43.486 -7.212 1.00 21.28 191 THR A C 1
ATOM 1469 O O . THR A 1 191 ? 13.198 42.384 -7.482 1.00 20.47 191 THR A O 1
ATOM 1473 N N . VAL A 1 192 ? 15.022 43.729 -7.343 1.00 17.43 192 VAL A N 1
ATOM 1474 C CA . VAL A 1 192 ? 15.939 42.656 -7.728 1.00 18.16 192 VAL A CA 1
ATOM 1475 C C . VAL A 1 192 ? 15.949 41.553 -6.650 1.00 17.24 192 VAL A C 1
ATOM 1476 O O . VAL A 1 192 ? 15.868 40.358 -6.954 1.00 16.10 192 VAL A O 1
ATOM 1480 N N . ASP A 1 193 ? 16.051 41.972 -5.396 1.00 17.12 193 ASP A N 1
ATOM 1481 C CA . ASP A 1 193 ? 15.948 41.054 -4.242 1.00 17.31 193 ASP A CA 1
ATOM 1482 C C . ASP A 1 193 ? 14.704 40.165 -4.318 1.00 15.97 193 ASP A C 1
ATOM 1483 O O . ASP A 1 193 ? 14.788 38.914 -4.262 1.00 15.01 193 ASP A O 1
ATOM 1488 N N . VAL A 1 194 ? 13.544 40.809 -4.424 1.00 15.60 194 VAL A N 1
ATOM 1489 C CA . VAL A 1 194 ? 12.285 40.079 -4.491 1.00 15.16 194 VAL A CA 1
ATOM 1490 C C . VAL A 1 194 ? 12.206 39.116 -5.694 1.00 14.71 194 VAL A C 1
ATOM 1491 O O . VAL A 1 194 ? 11.772 37.955 -5.551 1.00 14.04 194 VAL A O 1
ATOM 1495 N N . ALA A 1 195 ? 12.629 39.588 -6.863 1.00 14.88 195 ALA A N 1
ATOM 1496 C CA . ALA A 1 195 ? 12.615 38.760 -8.081 1.00 15.66 195 ALA A CA 1
ATOM 1497 C C . ALA A 1 195 ? 13.457 37.480 -7.911 1.00 15.20 195 ALA A C 1
ATOM 1498 O O . ALA A 1 195 ? 13.003 36.381 -8.273 1.00 15.37 195 ALA A O 1
ATOM 1500 N N . LEU A 1 196 ? 14.676 37.617 -7.374 1.00 14.39 196 LEU A N 1
ATOM 1501 C CA . LEU A 1 196 ? 15.536 36.453 -7.129 1.00 14.32 196 LEU A CA 1
ATOM 1502 C C . LEU A 1 196 ? 14.894 35.487 -6.133 1.00 14.36 196 LEU A C 1
ATOM 1503 O O . LEU A 1 196 ? 14.897 34.273 -6.346 1.00 14.55 196 LEU A O 1
ATOM 1508 N N . ILE A 1 197 ? 14.342 36.032 -5.049 1.00 13.80 197 ILE A N 1
ATOM 1509 C CA A ILE A 1 197 ? 13.738 35.237 -3.965 0.50 13.46 197 ILE A CA 1
ATOM 1510 C CA B ILE A 1 197 ? 13.784 35.182 -4.006 0.50 13.58 197 ILE A CA 1
ATOM 1511 C C . ILE A 1 197 ? 12.452 34.541 -4.423 1.00 13.64 197 ILE A C 1
ATOM 1512 O O . ILE A 1 197 ? 12.166 33.395 -4.041 1.00 14.36 197 ILE A O 1
ATOM 1521 N N . VAL A 1 198 ? 11.669 35.223 -5.240 1.00 13.46 198 VAL A N 1
ATOM 1522 C CA . VAL A 1 198 ? 10.470 34.579 -5.822 1.00 13.63 198 VAL A CA 1
ATOM 1523 C C . VAL A 1 198 ? 10.881 33.315 -6.598 1.00 13.14 198 VAL A C 1
ATOM 1524 O O . VAL A 1 198 ? 10.310 32.249 -6.400 1.00 13.11 198 VAL A O 1
ATOM 1528 N N . TYR A 1 199 ? 11.903 33.421 -7.451 1.00 12.09 199 TYR A N 1
ATOM 1529 C CA . TYR A 1 199 ? 12.376 32.250 -8.176 1.00 12.48 199 TYR A CA 1
ATOM 1530 C C . TYR A 1 199 ? 12.849 31.157 -7.190 1.00 12.03 199 TYR A C 1
ATOM 1531 O O . TYR A 1 199 ? 12.444 29.974 -7.273 1.00 12.00 199 TYR A O 1
ATOM 1540 N N . LEU A 1 200 ? 13.725 31.548 -6.269 1.00 11.74 200 LEU A N 1
ATOM 1541 C CA . LEU A 1 200 ? 14.289 30.574 -5.346 1.00 12.14 200 LEU A CA 1
ATOM 1542 C C . LEU A 1 200 ? 13.193 29.921 -4.501 1.00 12.86 200 LEU A C 1
ATOM 1543 O O . LEU A 1 200 ? 13.194 28.699 -4.332 1.00 13.96 200 LEU A O 1
ATOM 1548 N N . ASP A 1 201 ? 12.279 30.726 -3.965 1.00 12.48 201 ASP A N 1
ATOM 1549 C CA . ASP A 1 201 ? 11.183 30.173 -3.148 1.00 13.05 201 ASP A CA 1
ATOM 1550 C C . ASP A 1 201 ? 10.377 29.186 -3.990 1.00 13.36 201 ASP A C 1
ATOM 1551 O O . ASP A 1 201 ? 10.023 28.108 -3.521 1.00 12.96 201 ASP A O 1
ATOM 1556 N N . LEU A 1 202 ? 10.018 29.580 -5.219 1.00 13.67 202 LEU A N 1
ATOM 1557 C CA . LEU A 1 202 ? 9.219 28.693 -6.057 1.00 14.20 202 LEU A CA 1
ATOM 1558 C C . LEU A 1 202 ? 9.922 27.371 -6.327 1.00 13.92 202 LEU A C 1
ATOM 1559 O O . LEU A 1 202 ? 9.303 26.304 -6.275 1.00 14.68 202 LEU A O 1
ATOM 1564 N N . VAL A 1 203 ? 11.210 27.408 -6.627 1.00 13.24 203 VAL A N 1
ATOM 1565 C CA A VAL A 1 203 ? 11.900 26.170 -6.965 0.80 13.77 203 VAL A CA 1
ATOM 1566 C CA B VAL A 1 203 ? 11.884 26.170 -6.978 0.20 13.57 203 VAL A CA 1
ATOM 1567 C C . VAL A 1 203 ? 12.154 25.305 -5.735 1.00 13.98 203 VAL A C 1
ATOM 1568 O O . VAL A 1 203 ? 12.035 24.075 -5.804 1.00 15.17 203 VAL A O 1
ATOM 1575 N N . THR A 1 204 ? 12.464 25.938 -4.599 1.00 13.60 204 THR A N 1
ATOM 1576 C CA . THR A 1 204 ? 12.769 25.153 -3.377 1.00 14.10 204 THR A CA 1
ATOM 1577 C C . THR A 1 204 ? 11.520 24.519 -2.752 1.00 14.63 204 THR A C 1
ATOM 1578 O O . THR A 1 204 ? 11.636 23.608 -1.907 1.00 14.19 204 THR A O 1
ATOM 1582 N N . LYS A 1 205 ? 10.338 24.997 -3.175 1.00 13.73 205 LYS A N 1
ATOM 1583 C CA . LYS A 1 205 ? 9.075 24.540 -2.609 1.00 14.90 205 LYS A CA 1
ATOM 1584 C C . LYS A 1 205 ? 8.298 23.780 -3.679 1.00 14.90 205 LYS A C 1
ATOM 1585 O O . LYS A 1 205 ? 8.091 22.565 -3.566 1.00 15.55 205 LYS A O 1
ATOM 1591 N N . VAL A 1 206 ? 7.911 24.491 -4.734 1.00 14.27 206 VAL A N 1
ATOM 1592 C CA . VAL A 1 206 ? 7.091 23.888 -5.795 1.00 15.15 206 VAL A CA 1
ATOM 1593 C C . VAL A 1 206 ? 7.928 23.003 -6.708 1.00 15.67 206 VAL A C 1
ATOM 1594 O O . VAL A 1 206 ? 7.505 21.914 -7.071 1.00 17.17 206 VAL A O 1
ATOM 1598 N N . GLY A 1 207 ? 9.122 23.452 -7.081 1.00 15.47 207 GLY A N 1
ATOM 1599 C CA . GLY A 1 207 ? 10.008 22.591 -7.915 1.00 16.05 207 GLY A CA 1
ATOM 1600 C C . GLY A 1 207 ? 10.366 21.319 -7.157 1.00 16.62 207 GLY A C 1
ATOM 1601 O O . GLY A 1 207 ? 10.306 20.200 -7.701 1.00 16.18 207 GLY A O 1
ATOM 1602 N N . PHE A 1 208 ? 10.765 21.517 -5.897 1.00 15.96 208 PHE A N 1
ATOM 1603 C CA . PHE A 1 208 ? 11.060 20.436 -4.945 1.00 17.13 208 PHE A CA 1
ATOM 1604 C C . PHE A 1 208 ? 9.894 19.434 -4.933 1.00 17.94 208 PHE A C 1
ATOM 1605 O O . PHE A 1 208 ? 10.080 18.223 -5.153 1.00 18.55 208 PHE A O 1
ATOM 1613 N N . GLY A 1 209 ? 8.690 19.966 -4.733 1.00 18.48 209 GLY A N 1
ATOM 1614 C CA . GLY A 1 209 ? 7.456 19.164 -4.722 1.00 20.01 209 GLY A CA 1
ATOM 1615 C C . GLY A 1 209 ? 7.195 18.397 -6.011 1.00 21.14 209 GLY A C 1
ATOM 1616 O O . GLY A 1 209 ? 6.841 17.199 -5.966 1.00 21.88 209 GLY A O 1
ATOM 1617 N N . PHE A 1 210 ? 7.379 19.054 -7.162 1.00 20.27 210 PHE A N 1
ATOM 1618 C CA A PHE A 1 210 ? 7.140 18.360 -8.433 0.50 21.17 210 PHE A CA 1
ATOM 1619 C CA B PHE A 1 210 ? 7.169 18.389 -8.462 0.50 21.60 210 PHE A CA 1
ATOM 1620 C C . PHE A 1 210 ? 8.165 17.258 -8.691 1.00 22.14 210 PHE A C 1
ATOM 1621 O O . PHE A 1 210 ? 7.821 16.212 -9.249 1.00 23.17 210 PHE A O 1
ATOM 1636 N N . ILE A 1 211 ? 9.412 17.485 -8.276 1.00 21.00 211 ILE A N 1
ATOM 1637 C CA . ILE A 1 211 ? 10.444 16.441 -8.375 1.00 22.48 211 ILE A CA 1
ATOM 1638 C C . ILE A 1 211 ? 10.048 15.212 -7.548 1.00 23.05 211 ILE A C 1
ATOM 1639 O O . ILE A 1 211 ? 10.174 14.073 -8.014 1.00 23.97 211 ILE A O 1
ATOM 1644 N N . ALA A 1 212 ? 9.551 15.437 -6.332 1.00 22.56 212 ALA A N 1
ATOM 1645 C CA . ALA A 1 212 ? 9.084 14.330 -5.483 1.00 23.86 212 ALA A CA 1
ATOM 1646 C C . ALA A 1 212 ? 7.857 13.621 -6.095 1.00 25.31 212 ALA A C 1
ATOM 1647 O O . ALA A 1 212 ? 7.782 12.382 -6.103 1.00 27.63 212 ALA A O 1
ATOM 1649 N N . LEU A 1 213 ? 6.902 14.397 -6.608 1.00 30.68 213 LEU A N 1
ATOM 1650 C CA . LEU A 1 213 ? 5.722 13.830 -7.285 1.00 32.81 213 LEU A CA 1
ATOM 1651 C C . LEU A 1 213 ? 6.105 12.922 -8.441 1.00 34.34 213 LEU A C 1
ATOM 1652 O O . LEU A 1 213 ? 5.549 11.814 -8.606 1.00 37.68 213 LEU A O 1
ATOM 1657 N N . ASP A 1 214 ? 7.048 13.396 -9.250 1.00 33.04 214 ASP A N 1
ATOM 1658 C CA . ASP A 1 214 ? 7.548 12.634 -10.384 1.00 36.58 214 ASP A CA 1
ATOM 1659 C C . ASP A 1 214 ? 8.198 11.313 -9.956 1.00 37.52 214 ASP A C 1
ATOM 1660 O O . ASP A 1 214 ? 7.933 10.258 -10.548 1.00 40.14 214 ASP A O 1
ATOM 1665 N N . ALA A 1 215 ? 9.067 11.380 -8.953 1.00 36.15 215 ALA A N 1
ATOM 1666 C CA . ALA A 1 215 ? 9.755 10.187 -8.455 1.00 39.87 215 ALA A CA 1
ATOM 1667 C C . ALA A 1 215 ? 8.786 9.199 -7.803 1.00 41.63 215 ALA A C 1
ATOM 1668 O O . ALA A 1 215 ? 8.945 7.992 -7.963 1.00 45.32 215 ALA A O 1
ATOM 1670 N N . ALA A 1 216 ? 7.792 9.726 -7.082 1.00 41.37 216 ALA A N 1
ATOM 1671 C CA . ALA A 1 216 ? 6.768 8.921 -6.404 1.00 46.33 216 ALA A CA 1
ATOM 1672 C C . ALA A 1 216 ? 5.949 8.083 -7.382 1.00 50.43 216 ALA A C 1
ATOM 1673 O O . ALA A 1 216 ? 5.614 6.932 -7.095 1.00 55.47 216 ALA A O 1
ATOM 1675 N N . ALA A 1 217 ? 5.624 8.686 -8.524 1.00 49.75 217 ALA A N 1
ATOM 1676 C CA . ALA A 1 217 ? 4.883 8.034 -9.591 1.00 55.89 217 ALA A CA 1
ATOM 1677 C C . ALA A 1 217 ? 5.759 7.003 -10.294 1.00 58.03 217 ALA A C 1
ATOM 1678 O O . ALA A 1 217 ? 5.315 5.885 -10.581 1.00 64.07 217 ALA A O 1
ATOM 1680 N N . THR A 1 218 ? 7.003 7.385 -10.564 1.00 55.25 218 THR A N 1
ATOM 1681 C CA . THR A 1 218 ? 7.962 6.521 -11.233 1.00 59.16 218 THR A CA 1
ATOM 1682 C C . THR A 1 218 ? 8.377 5.344 -10.350 1.00 61.33 218 THR A C 1
ATOM 1683 O O . THR A 1 218 ? 8.824 4.315 -10.855 1.00 65.92 218 THR A O 1
ATOM 1687 N N . LEU A 1 219 ? 8.235 5.503 -9.034 1.00 59.75 219 LEU A N 1
ATOM 1688 C CA . LEU A 1 219 ? 8.418 4.398 -8.099 1.00 63.95 219 LEU A CA 1
ATOM 1689 C C . LEU A 1 219 ? 7.216 3.473 -8.141 1.00 69.46 219 LEU A C 1
ATOM 1690 O O . LEU A 1 219 ? 7.374 2.251 -8.096 1.00 75.15 219 LEU A O 1
#

Secondary structure (DSSP, 8-state):
-HHHHHHHHHHHHHHHHHHHHHHHHHTT--TTTHHHHHHHHHHHHHHHHHHHHHHTT--EEEETTEEEEHHHHHHHHHHHHHHHHHHHHHHT--HHHHHHHHHHHHHHHHHHHHHHH--STTHHHHHHHHHHHHHHHHHHHHTHHHHHHTTS-HHHHHHHHHHHHHHHHHHTHHHHHHHHSTTTT--S-HHHHHHHHHHHHHIIIIIHHHHHHHHHHH-

CATH classification: 1.20.1070.10

GO terms:
  GO:0005515 protein binding (F, IPI)

Radius of gyration: 17.34 Å; Cα contacts (8 Å, |Δi|>4): 281; chains: 1; bounding box: 33×52×29 Å

B-factor: mean 30.48, std 17.49, range [2.0, 81.24]

Sequence (219 aa):
MVGLTTTLFWLGAIGMLLVGTLAFAWAGRDAGSGERRYYVTLVGISGIAAVAYVVMALGVGWVPVAERTVFAPRYIDWILTTPLIVYFLGLLLAGLLDSRREFGIVITLNTVVMLAGFAGAMVPGIIERYALFGMGAVAFLGLVYYLVVGPMTESASQRSSGIKSLYVRLRNLTVILWAIYPFIIWLLGPPGVALLTPTVDVALIIVYLDLVVTKVGFGFFIALDAAATL

Organism: Natronomonas pharaonis (NCBI:txid2257)

Nearest PDB structures (foldseek):
  5jje-assembly1_A  TM=9.981E-01  e=3.770E-26  Natronomonas pharaonis
  4gyc-assembly1_A-2  TM=9.986E-01  e=8.360E-26  Natronomonas pharaonis
  1h2s-assembly1_A-2  TM=9.955E-01  e=7.998E-26  Natronomonas pharaonis
  1jgj-assembly1_A  TM=9.992E-01  e=1.419E-24  Natronomonas pharaonis
  2ksy-assembly1_A  TM=9.655E-01  e=1.617E-23  Natronomonas pharaonis

Foldseek 3Di:
DVLQLVLLVVLLVLLVVLLVVLCVLLPVPDPLCNLLSVLLNQLSVLSNVLSVCVSVVHQQPDAQPFTDRLSVLVSQLRRVLSLVVSLCSLLVHDPVLNVLLSVLSNLLSVLLNVLLRHRDPCSVVSLVSNVVSLVVNLCCLVPVSLVSNVVDDPLSSVLSVVLSVLCNVLVVVVSVLCCCPRSHPNVDPPSRSSNSVSVSSSCNRSVNSVSVSVSVVVD

InterPro domains:
  IPR001425 Archaeal/bacterial/fungal rhodopsins [PF01036] (4-218)
  IPR001425 Archaeal/bacterial/fungal rhodopsins [PR00251] (36-56)
  IPR001425 Archaeal/bacterial/fungal rhodopsins [PR00251] (70-91)
  IPR0014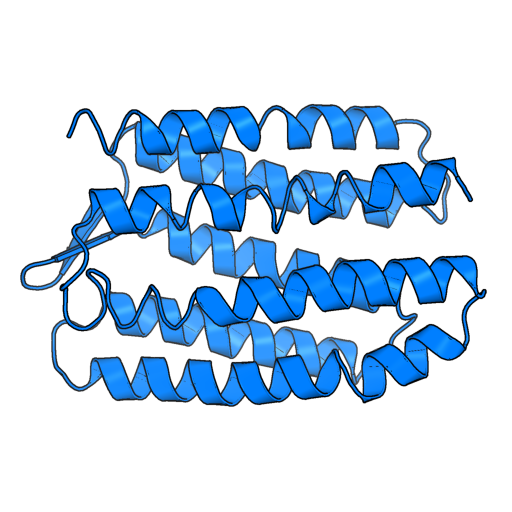25 Archaeal/bacterial/fungal rhodopsins [PR00251] (98-117)
  IPR001425 Archaeal/bacterial/fungal rhodopsins [PR00251] (122-143)
  IPR001425 Archaeal/bacterial/fungal rhodopsins [PR00251] (163-181)
  IPR001425 Archaeal/bacterial/fungal rhodopsins [PR00251] (195-213)
  IPR001425 Archaeal/bacterial/fungal rhodopsins [PTHR28286] (8-214)
  IPR001425 Archaeal/bacterial/fungal rhodopsins [SM01021] (4-231)
  IPR018229 Rhodopsin, retinal binding site [PS00327] (197-208)
  IPR018229 Rhodopsin, retinal binding site [PS00950] (72-84)